Protein 1R5A (pdb70)

InterPro domains:
  IPR004045 Glutathione S-transferase, N-terminal [PF02798] (5-75)
  IPR004045 Glutathione S-transferase, N-terminal [PS50404] (1-82)
  IPR010987 Glutathione S-transferase, C-terminal-like [PS50405] (88-207)
  IPR036249 Thioredoxin-like superfamily [SSF52833] (2-87)
  IPR036282 Glutathione S-transferase, C-terminal domain superfamily [SSF47616] (87-190)
  IPR040079 Glutathione transferase family [SFLDS00019] (2-217)

Organism: NCBI:txid123217

CATH classification: 3.40.30.10 (+1 more: 1.20.1050.10)

Radius of gyration: 16.75 Å; Cα contacts (8 Å, |Δi|>4): 306; chains: 1; bounding box: 47×47×31 Å

Sequence (214 aa):
TTVLYYLPASPPCRSVLLLAKMIGVELDLKVLNIMEGEQLKPDFVELNPQHCIPTMDDHGLVLWESRVILSYLVSAYGKDENLYPKDFRSRAIVDQRLHFDLGTLYQRVVDYYFPTIHLGAHLDQTKKAKLAEALGWFEAMLKQYQWSAANHFTIADIALCVTVSQIEAFQFDLHPYPRVRAWLLKCKDELEGHGYKEINETGAETLAGLFRSK

B-factor: mean 45.1, std 10.32, range [18.15, 84.57]

Structure (mmCIF, N/CA/C/O backbone):
data_1R5A
#
_entry.id   1R5A
#
_cell.length_a   122.129
_cell.length_b   122.129
_cell.length_c   74.699
_cell.angle_alpha   90.00
_cell.angle_beta   90.00
_cell.angle_gamma   90.00
#
_symmetry.space_group_name_H-M   'I 41 2 2'
#
loop_
_entity.id
_entity.type
_entity.pdbx_description
1 polymer 'glutathione transferase'
2 non-polymer 'COPPER (II) ION'
3 non-polymer 'GLUTATHIONE SULFONIC ACID'
4 water water
#
loop_
_atom_site.group_PDB
_atom_site.id
_atom_site.type_symbol
_atom_site.label_atom_id
_atom_site.label_alt_id
_atom_site.label_comp_id
_atom_site.label_asym_id
_atom_site.label_entity_id
_atom_site.label_seq_id
_atom_site.pdbx_PDB_ins_code
_atom_site.Cartn_x
_atom_site.Cartn_y
_atom_site.Cartn_z
_atom_site.occupancy
_atom_site.B_iso_or_equiv
_atom_site.auth_seq_id
_atom_site.auth_comp_id
_atom_site.auth_asym_id
_atom_site.auth_atom_id
_atom_site.pdbx_PDB_model_num
ATOM 1 N N . THR A 1 2 ? 136.690 19.412 -10.681 1.00 48.76 2 THR A N 1
ATOM 2 C CA . THR A 1 2 ? 135.223 19.670 -10.781 1.00 49.20 2 THR A CA 1
ATOM 3 C C . THR A 1 2 ? 134.515 19.184 -9.529 1.00 48.66 2 THR A C 1
ATOM 4 O O . THR A 1 2 ? 134.806 18.108 -9.001 1.00 49.31 2 THR A O 1
ATOM 8 N N . THR A 1 3 ? 133.576 19.993 -9.066 1.00 47.68 3 THR A N 1
ATOM 9 C CA . THR A 1 3 ? 132.797 19.677 -7.887 1.00 45.25 3 THR A CA 1
ATOM 10 C C . THR A 1 3 ? 131.360 19.405 -8.348 1.00 44.23 3 THR A C 1
ATOM 11 O O . THR A 1 3 ? 130.839 20.102 -9.213 1.00 43.67 3 THR A O 1
ATOM 15 N N . VAL A 1 4 ? 130.727 18.378 -7.792 1.00 42.15 4 VAL A N 1
ATOM 16 C CA . VAL A 1 4 ? 129.361 18.058 -8.174 1.00 39.73 4 VAL A CA 1
ATOM 17 C C . VAL A 1 4 ? 128.387 18.900 -7.381 1.00 39.14 4 VAL A C 1
ATOM 18 O O . VAL A 1 4 ? 128.587 19.152 -6.197 1.00 37.82 4 VAL A O 1
ATOM 22 N N . LEU A 1 5 ? 127.324 19.326 -8.050 1.00 38.83 5 LEU A N 1
ATOM 23 C CA . LEU A 1 5 ? 126.295 20.130 -7.421 1.00 37.64 5 LEU A CA 1
ATOM 24 C C . LEU A 1 5 ? 124.945 19.715 -7.954 1.00 38.28 5 LEU A C 1
ATOM 25 O O . LEU A 1 5 ? 124.691 19.775 -9.157 1.00 37.63 5 LEU A O 1
ATOM 30 N N . TYR A 1 6 ? 124.090 19.264 -7.052 1.00 39.50 6 TYR A N 1
ATOM 31 C CA . TYR A 1 6 ? 122.743 18.885 -7.422 1.00 41.67 6 TYR A CA 1
ATOM 32 C C . TYR A 1 6 ? 122.016 20.206 -7.254 1.00 41.13 6 TYR A C 1
ATOM 33 O O . TYR A 1 6 ? 122.038 20.794 -6.183 1.00 41.74 6 TYR A O 1
ATOM 42 N N . TYR A 1 7 ? 121.392 20.686 -8.318 1.00 42.02 7 TYR A N 1
ATOM 43 C CA . TYR A 1 7 ? 120.725 21.979 -8.267 1.00 41.88 7 TYR A CA 1
ATOM 44 C C . TYR A 1 7 ? 119.513 22.084 -9.183 1.00 41.44 7 TYR A C 1
ATOM 45 O O . TYR A 1 7 ? 119.154 21.146 -9.895 1.00 41.62 7 TYR A O 1
ATOM 54 N N . LEU A 1 8 ? 118.926 23.275 -9.164 1.00 41.12 8 LEU A N 1
ATOM 55 C CA . LEU A 1 8 ? 117.786 23.635 -9.991 1.00 41.21 8 LEU A CA 1
ATOM 56 C C . LEU A 1 8 ? 118.048 25.085 -10.374 1.00 40.76 8 LEU A C 1
ATOM 57 O O . LEU A 1 8 ? 118.090 25.965 -9.513 1.00 41.29 8 LEU A O 1
ATOM 62 N N . PRO A 1 9 ? 118.225 25.355 -11.671 1.00 40.27 9 PRO A N 1
ATOM 63 C CA . PRO A 1 9 ? 118.495 26.714 -12.137 1.00 39.68 9 PRO A CA 1
ATOM 64 C C . PRO A 1 9 ? 117.720 27.836 -11.448 1.00 39.78 9 PRO A C 1
ATOM 65 O O . PRO A 1 9 ? 118.318 28.781 -10.940 1.00 40.94 9 PRO A O 1
ATOM 69 N N . ALA A 1 10 ? 116.399 27.732 -11.412 1.00 39.26 10 ALA A N 1
ATOM 70 C CA . ALA A 1 10 ? 115.572 28.770 -10.804 1.00 38.58 10 ALA A CA 1
ATOM 71 C C . ALA A 1 10 ? 115.799 29.002 -9.311 1.00 38.28 10 ALA A C 1
ATOM 72 O O . ALA A 1 10 ? 115.607 30.108 -8.814 1.00 37.68 10 ALA A O 1
ATOM 74 N N . SER A 1 11 ? 116.211 27.961 -8.602 1.00 38.79 11 SER A N 1
ATOM 75 C CA . SER A 1 11 ? 116.435 28.036 -7.158 1.00 40.19 11 SER A CA 1
ATOM 76 C C . SER A 1 11 ? 117.401 29.126 -6.680 1.00 39.75 11 SER A C 1
ATOM 77 O O . SER A 1 11 ? 118.567 29.147 -7.060 1.00 40.70 11 SER A O 1
ATOM 80 N N . PRO A 1 12 ? 116.923 30.041 -5.821 1.00 39.57 12 PRO A N 1
ATOM 81 C CA . PRO A 1 12 ? 117.758 31.129 -5.298 1.00 38.78 12 PRO A CA 1
ATOM 82 C C . PRO A 1 12 ? 119.033 30.644 -4.597 1.00 37.81 12 PRO A C 1
ATOM 83 O O . PRO A 1 12 ? 120.110 31.192 -4.819 1.00 37.76 12 PRO A O 1
ATOM 87 N N . PRO A 1 13 ? 118.924 29.623 -3.734 1.00 37.02 13 PRO A N 1
ATOM 88 C CA . PRO A 1 13 ? 120.089 29.084 -3.022 1.00 36.92 13 PRO A CA 1
ATOM 89 C C . PRO A 1 13 ? 121.112 28.496 -4.000 1.00 36.51 13 PRO A C 1
ATOM 90 O O . PRO A 1 13 ? 122.316 28.628 -3.800 1.00 36.33 13 PRO A O 1
ATOM 94 N N . CYS A 1 14 ? 120.628 27.847 -5.055 1.00 35.99 14 CYS A N 1
ATOM 95 C CA . CYS A 1 14 ? 121.520 27.253 -6.041 1.00 36.15 14 CYS A CA 1
ATOM 96 C C . CYS A 1 14 ? 122.268 28.323 -6.821 1.00 36.35 14 CYS A C 1
ATOM 97 O O . CYS A 1 14 ? 123.444 28.151 -7.153 1.00 35.78 14 CYS A O 1
ATOM 100 N N . ARG A 1 15 ? 121.595 29.437 -7.090 1.00 37.10 15 ARG A N 1
ATOM 101 C CA . ARG A 1 15 ? 122.208 30.535 -7.833 1.00 38.46 15 ARG A CA 1
ATOM 102 C C . ARG A 1 15 ? 123.315 31.226 -7.049 1.00 38.48 15 ARG A C 1
ATOM 103 O O . ARG A 1 15 ? 124.241 31.768 -7.645 1.00 39.98 15 ARG A O 1
ATOM 111 N N . SER A 1 16 ? 123.230 31.240 -5.723 1.00 38.30 16 SER A N 1
ATOM 112 C CA . SER A 1 16 ? 124.311 31.851 -4.961 1.00 37.86 16 SER A CA 1
ATOM 113 C C . SER A 1 16 ? 125.553 31.039 -5.313 1.00 37.52 16 SER A C 1
ATOM 114 O O . SER A 1 16 ? 126.548 31.584 -5.774 1.00 37.80 16 SER A O 1
ATOM 117 N N . VAL A 1 17 ? 125.469 29.727 -5.115 1.00 36.64 17 VAL A N 1
ATOM 118 C CA . VAL A 1 17 ? 126.583 28.828 -5.396 1.00 36.12 17 VAL A CA 1
ATOM 119 C C . VAL A 1 17 ? 127.148 28.952 -6.816 1.00 37.11 17 VAL A C 1
ATOM 120 O O . VAL A 1 17 ? 128.370 28.936 -7.013 1.00 36.99 17 VAL A O 1
ATOM 124 N N . LEU A 1 18 ? 126.266 29.072 -7.801 1.00 36.83 18 LEU A N 1
ATOM 125 C CA . LEU A 1 18 ? 126.701 29.168 -9.182 1.00 36.91 18 LEU A CA 1
ATOM 126 C C . LEU A 1 18 ? 127.479 30.445 -9.443 1.00 36.97 18 LEU A C 1
ATOM 127 O O . LEU A 1 18 ? 128.528 30.414 -10.095 1.00 37.16 18 LEU A O 1
ATOM 132 N N . LEU A 1 19 ? 126.971 31.564 -8.933 1.00 36.47 19 LEU A N 1
ATOM 133 C CA . LEU A 1 19 ? 127.640 32.839 -9.112 1.00 35.57 19 LEU A CA 1
ATOM 134 C C . LEU A 1 19 ? 129.046 32.761 -8.528 1.00 35.94 19 LEU A C 1
ATOM 135 O O . LEU A 1 19 ? 130.026 32.980 -9.237 1.00 37.20 19 LEU A O 1
ATOM 140 N N . LEU A 1 20 ? 129.146 32.457 -7.237 1.00 35.67 20 LEU A N 1
ATOM 141 C CA . LEU A 1 20 ? 130.443 32.355 -6.577 1.00 36.67 20 LEU A CA 1
ATOM 142 C C . LEU A 1 20 ? 131.369 31.448 -7.377 1.00 38.26 20 LEU A C 1
ATOM 143 O O . LEU A 1 20 ? 132.480 31.840 -7.741 1.00 39.19 20 LEU A O 1
ATOM 148 N N . ALA A 1 21 ? 130.909 30.231 -7.641 1.00 39.63 21 ALA A N 1
ATOM 149 C CA . ALA A 1 21 ? 131.694 29.272 -8.402 1.00 41.54 21 ALA A CA 1
ATOM 150 C C . ALA A 1 21 ? 132.193 29.890 -9.717 1.00 42.07 21 ALA A C 1
ATOM 151 O O . ALA A 1 21 ? 133.366 29.754 -10.063 1.00 42.00 21 ALA A O 1
ATOM 153 N N . LYS A 1 22 ? 131.315 30.570 -10.447 1.00 42.86 22 LYS A N 1
ATOM 154 C CA . LYS A 1 22 ? 131.732 31.187 -11.706 1.00 45.72 22 LYS A CA 1
ATOM 155 C C . LYS A 1 22 ? 132.736 32.317 -11.435 1.00 46.82 22 LYS A C 1
ATOM 156 O O . LYS A 1 22 ? 133.706 32.507 -12.179 1.00 47.32 22 LYS A O 1
ATOM 162 N N . MET A 1 23 ? 132.506 33.056 -10.355 1.00 47.10 23 MET A N 1
ATOM 163 C CA . MET A 1 23 ? 133.387 34.149 -10.006 1.00 46.53 23 MET A CA 1
ATOM 164 C C . MET A 1 23 ? 134.796 33.679 -9.642 1.00 46.39 23 MET A C 1
ATOM 165 O O . MET A 1 23 ? 135.775 34.274 -10.092 1.00 46.72 23 MET A O 1
ATOM 170 N N . ILE A 1 24 ? 134.921 32.617 -8.848 1.00 45.58 24 ILE A N 1
ATOM 171 C CA . ILE A 1 24 ? 136.253 32.141 -8.477 1.00 44.33 24 ILE A CA 1
ATOM 172 C C . ILE A 1 24 ? 136.781 30.970 -9.314 1.00 43.90 24 ILE A C 1
ATOM 173 O O . ILE A 1 24 ? 137.738 30.297 -8.934 1.00 43.26 24 ILE A O 1
ATOM 178 N N . GLY A 1 25 ? 136.145 30.724 -10.452 1.00 43.81 25 GLY A N 1
ATOM 179 C CA . GLY A 1 25 ? 136.599 29.667 -11.341 1.00 43.12 25 GL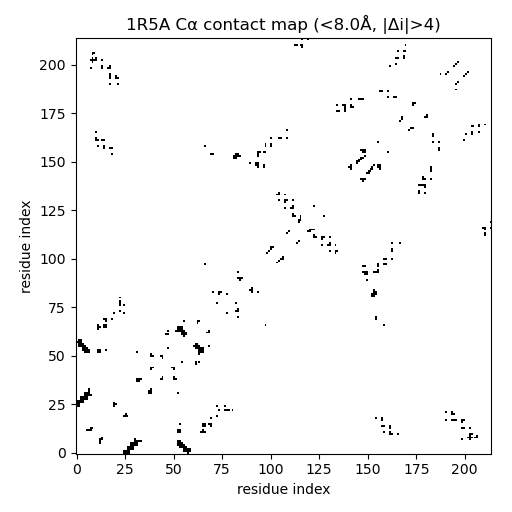Y A CA 1
ATOM 180 C C . GLY A 1 25 ? 136.509 28.220 -10.902 1.00 43.00 25 GLY A C 1
ATOM 181 O O . GLY A 1 25 ? 137.332 27.405 -11.302 1.00 41.80 25 GLY A O 1
ATOM 182 N N . VAL A 1 26 ? 135.518 27.890 -10.082 1.00 44.05 26 VAL A N 1
ATOM 183 C CA . VAL A 1 26 ? 135.342 26.516 -9.641 1.00 44.10 26 VAL A CA 1
ATOM 184 C C . VAL A 1 26 ? 134.432 25.848 -10.661 1.00 44.67 26 VAL A C 1
ATOM 185 O O . VAL A 1 26 ? 133.265 26.220 -10.795 1.00 43.73 26 VAL A O 1
ATOM 189 N N . GLU A 1 27 ? 134.990 24.885 -11.396 1.00 45.15 27 GLU A N 1
ATOM 190 C CA . GLU A 1 27 ? 134.252 24.159 -12.415 1.00 46.14 27 GLU A CA 1
ATOM 191 C C . GLU A 1 27 ? 133.225 23.259 -11.758 1.00 45.53 27 GLU A C 1
ATOM 192 O O . GLU A 1 27 ? 133.538 22.507 -10.837 1.00 45.99 27 GLU A O 1
ATOM 198 N N . LEU A 1 28 ? 131.988 23.339 -12.232 1.00 44.82 28 LEU A N 1
ATOM 199 C CA . LEU A 1 28 ? 130.928 22.531 -11.658 1.00 44.32 28 LEU A CA 1
ATOM 200 C C . LEU A 1 28 ? 130.368 21.466 -12.583 1.00 44.71 28 LEU A C 1
ATOM 201 O O . LEU A 1 28 ? 130.042 21.737 -13.742 1.00 45.36 28 LEU A O 1
ATOM 206 N N . ASP A 1 29 ? 130.278 20.248 -12.057 1.00 44.78 29 ASP A N 1
ATOM 207 C CA . ASP A 1 29 ? 129.681 19.124 -12.767 1.00 43.84 29 ASP A CA 1
ATOM 208 C C . ASP A 1 29 ? 128.222 19.163 -12.266 1.00 43.39 29 ASP A C 1
ATOM 209 O O . ASP A 1 29 ? 127.918 18.698 -11.159 1.00 41.65 29 ASP A O 1
ATOM 214 N N . LEU A 1 30 ? 127.338 19.741 -13.085 1.00 42.54 30 LEU A N 1
ATOM 215 C CA . LEU A 1 30 ? 125.927 19.923 -12.738 1.00 42.18 30 LEU A CA 1
ATOM 216 C C . LEU A 1 30 ? 124.981 18.740 -12.887 1.00 42.27 30 LEU A C 1
ATOM 217 O O . LEU A 1 30 ? 125.038 17.985 -13.850 1.00 42.63 30 LEU A O 1
ATOM 222 N N . LYS A 1 31 ? 124.093 18.608 -11.911 1.00 42.60 31 LYS A N 1
ATOM 223 C CA . LYS A 1 31 ? 123.105 17.542 -11.881 1.00 43.02 31 LYS A CA 1
ATOM 224 C C . LYS A 1 31 ? 121.788 18.180 -11.473 1.00 43.15 31 LYS A C 1
ATOM 225 O O . LYS A 1 31 ? 121.563 18.430 -10.291 1.00 43.77 31 LYS A O 1
ATOM 231 N N . VAL A 1 32 ? 120.920 18.441 -12.444 1.00 43.18 32 VAL A N 1
ATOM 232 C CA . VAL A 1 32 ? 119.642 19.057 -12.141 1.00 43.48 32 VAL A CA 1
ATOM 233 C C . VAL A 1 32 ? 118.765 18.116 -11.347 1.00 44.05 32 VAL A C 1
ATOM 234 O O . VAL A 1 32 ? 118.661 16.923 -11.653 1.00 45.01 32 VAL A O 1
ATOM 238 N N . LEU A 1 33 ? 118.134 18.655 -10.317 1.00 43.90 33 LEU A N 1
ATOM 239 C CA . LEU A 1 33 ? 117.263 17.859 -9.475 1.00 43.50 33 LEU A CA 1
ATOM 240 C C . LEU A 1 33 ? 115.886 18.491 -9.529 1.00 43.99 33 LEU A C 1
ATOM 241 O O . LEU A 1 33 ? 115.627 19.491 -8.860 1.00 44.67 33 LEU A O 1
ATOM 246 N N . ASN A 1 34 ? 115.007 17.919 -10.343 1.00 45.04 34 ASN A N 1
ATOM 247 C CA . ASN A 1 34 ? 113.664 18.464 -10.476 1.00 46.07 34 ASN A CA 1
ATOM 248 C C . ASN A 1 34 ? 112.858 18.185 -9.225 1.00 46.95 34 ASN A C 1
ATOM 249 O O . ASN A 1 34 ? 112.206 17.154 -9.095 1.00 46.86 34 ASN A O 1
ATOM 254 N N . ILE A 1 35 ? 112.916 19.128 -8.302 1.00 48.68 35 ILE A N 1
ATOM 255 C CA . ILE A 1 35 ? 112.215 19.026 -7.038 1.00 49.86 35 ILE A CA 1
ATOM 256 C C . ILE A 1 35 ? 110.713 19.013 -7.235 1.00 49.99 35 ILE A C 1
ATOM 257 O O . ILE A 1 35 ? 109.963 18.439 -6.436 1.00 50.43 35 ILE A O 1
ATOM 262 N N . MET A 1 36 ? 110.278 19.632 -8.322 1.00 49.88 36 MET A N 1
ATOM 263 C CA . MET A 1 36 ? 108.863 19.677 -8.646 1.00 49.55 36 MET A CA 1
ATOM 264 C C . MET A 1 36 ? 108.338 18.261 -8.925 1.00 48.09 36 MET A C 1
ATOM 265 O O . MET A 1 36 ? 107.253 17.910 -8.489 1.00 48.61 36 MET A O 1
ATOM 270 N N . GLU A 1 37 ? 109.114 17.451 -9.642 1.00 46.29 37 GLU A N 1
ATOM 271 C CA . GLU A 1 37 ? 108.727 16.072 -9.948 1.00 44.15 37 GLU A CA 1
ATOM 272 C C . GLU A 1 37 ? 109.141 15.151 -8.801 1.00 43.64 37 GLU A C 1
ATOM 273 O O . GLU A 1 37 ? 108.971 13.930 -8.874 1.00 41.57 37 GLU A O 1
ATOM 279 N N . GLY A 1 38 ? 109.711 15.755 -7.758 1.00 42.85 38 GLY A N 1
ATOM 280 C CA . GLY A 1 38 ? 110.137 15.016 -6.583 1.00 43.02 38 GLY A CA 1
ATOM 281 C C . GLY A 1 38 ? 111.381 14.150 -6.687 1.00 43.28 38 GLY A C 1
ATOM 282 O O . GLY A 1 38 ? 111.502 13.181 -5.937 1.00 43.66 38 GLY A O 1
ATOM 283 N N . GLU A 1 39 ? 112.312 14.486 -7.581 1.00 43.03 39 GLU A N 1
ATOM 284 C CA . GLU A 1 39 ? 113.528 13.684 -7.738 1.00 42.43 39 GLU A CA 1
ATOM 285 C C . GLU A 1 39 ? 114.417 13.659 -6.503 1.00 41.54 39 GLU A C 1
ATOM 286 O O . GLU A 1 39 ? 115.167 12.710 -6.296 1.00 40.90 39 GLU A O 1
ATOM 292 N N . GLN A 1 40 ? 114.356 14.705 -5.692 1.00 40.38 40 GLN A N 1
ATOM 293 C CA . GLN A 1 40 ? 115.182 14.746 -4.496 1.00 40.22 40 GLN A CA 1
ATOM 294 C C . GLN A 1 40 ? 114.747 13.723 -3.449 1.00 40.74 40 GLN A C 1
ATOM 295 O O . GLN A 1 40 ? 115.502 13.423 -2.520 1.00 40.67 40 GLN A O 1
ATOM 301 N N . LEU A 1 41 ? 113.538 13.183 -3.602 1.00 41.39 41 LEU A N 1
ATOM 302 C CA . LEU A 1 41 ? 113.021 12.208 -2.651 1.00 41.26 41 LEU A CA 1
ATOM 303 C C . LEU A 1 41 ? 113.492 10.783 -2.901 1.00 42.37 41 LEU A C 1
ATOM 304 O O . LEU A 1 41 ? 113.267 9.896 -2.073 1.00 42.10 41 LEU A O 1
ATOM 309 N N . LYS A 1 42 ? 114.161 10.552 -4.026 1.00 43.67 42 LYS A N 1
ATOM 310 C CA . LYS A 1 42 ? 114.659 9.207 -4.306 1.00 44.73 42 LYS A CA 1
ATOM 311 C C . LYS A 1 42 ? 115.711 8.754 -3.284 1.00 45.54 42 LYS A C 1
ATOM 312 O O . LYS A 1 42 ? 116.548 9.541 -2.827 1.00 44.80 42 LYS A O 1
ATOM 318 N N . PRO A 1 43 ? 115.668 7.461 -2.918 1.00 46.09 43 PRO A N 1
ATOM 319 C CA . PRO A 1 43 ? 116.544 6.784 -1.958 1.00 45.63 43 PRO A CA 1
ATOM 320 C C . PRO A 1 43 ? 118.013 7.164 -1.987 1.00 45.72 43 PRO A C 1
ATOM 321 O O . PRO A 1 43 ? 118.605 7.457 -0.946 1.00 44.71 43 PRO A O 1
ATOM 325 N N . ASP A 1 44 ? 118.605 7.158 -3.173 1.00 45.65 44 ASP A N 1
ATOM 326 C CA . ASP A 1 44 ? 120.013 7.471 -3.269 1.00 46.45 44 ASP A CA 1
ATOM 327 C C . ASP A 1 44 ? 120.398 8.915 -3.012 1.00 46.09 44 ASP A C 1
ATOM 328 O O . ASP A 1 44 ? 121.547 9.171 -2.683 1.00 46.95 44 ASP A O 1
ATOM 333 N N . PHE A 1 45 ? 119.468 9.858 -3.144 1.00 45.06 45 PHE A N 1
ATOM 334 C CA . PHE A 1 45 ? 119.815 11.245 -2.847 1.00 44.13 45 PHE A CA 1
ATOM 335 C C . PHE A 1 45 ? 119.569 11.436 -1.363 1.00 44.36 45 PHE A C 1
ATOM 336 O O . PHE A 1 45 ? 120.372 12.067 -0.667 1.00 44.19 45 PHE A O 1
ATOM 344 N N . VAL A 1 46 ? 118.457 10.877 -0.884 1.00 43.94 46 VAL A N 1
ATOM 345 C CA . VAL A 1 46 ? 118.093 10.966 0.523 1.00 43.69 46 VAL A CA 1
ATOM 346 C C . VAL A 1 46 ? 119.153 10.258 1.358 1.00 43.76 46 VAL A C 1
ATOM 347 O O . VAL A 1 46 ? 119.313 10.532 2.550 1.00 43.87 46 VAL A O 1
ATOM 351 N N . GLU A 1 47 ? 119.874 9.338 0.730 1.00 43.46 47 GLU A N 1
ATOM 352 C CA . GLU A 1 47 ? 120.926 8.618 1.426 1.00 44.25 47 GLU A CA 1
ATOM 353 C C . GLU A 1 47 ? 122.125 9.537 1.438 1.00 43.86 47 GLU A C 1
ATOM 354 O O . GLU A 1 47 ? 122.963 9.486 2.343 1.00 43.20 47 GLU A O 1
ATOM 360 N N . LEU A 1 48 ? 122.188 10.391 0.422 1.00 43.10 48 LEU A N 1
ATOM 361 C CA . LEU A 1 48 ? 123.287 11.341 0.290 1.00 43.05 48 LEU A CA 1
ATOM 362 C C . LEU A 1 48 ? 123.088 12.500 1.264 1.00 42.38 48 LEU A C 1
ATOM 363 O O . LEU A 1 48 ? 123.994 12.857 2.021 1.00 41.96 48 LEU A O 1
ATOM 368 N N . ASN A 1 49 ? 121.880 13.055 1.250 1.00 41.09 49 ASN A N 1
ATOM 369 C CA . ASN A 1 49 ? 121.514 14.187 2.088 1.00 39.27 49 ASN A CA 1
ATOM 370 C C . ASN A 1 49 ? 120.178 13.902 2.787 1.00 38.90 49 ASN A C 1
ATOM 371 O O . ASN A 1 49 ? 119.114 13.943 2.162 1.00 37.42 49 ASN A O 1
ATOM 376 N N . PRO A 1 50 ? 120.218 13.620 4.103 1.00 38.26 50 PRO A N 1
ATOM 377 C CA . PRO A 1 50 ? 119.012 13.325 4.881 1.00 37.74 50 PRO A CA 1
ATOM 378 C C . PRO A 1 50 ? 117.877 14.315 4.615 1.00 37.79 50 PRO A C 1
ATOM 379 O O . PRO A 1 50 ? 116.741 13.919 4.338 1.00 38.58 50 PRO A O 1
ATOM 383 N N . GLN A 1 51 ? 118.193 15.601 4.709 1.00 36.43 51 GLN A N 1
ATOM 384 C CA . GLN A 1 51 ? 117.222 16.659 4.488 1.00 35.53 51 GLN A CA 1
ATOM 385 C C . GLN A 1 51 ? 116.829 16.780 2.997 1.00 35.14 51 GLN A C 1
ATOM 386 O O . GLN A 1 51 ? 116.022 17.624 2.627 1.00 34.96 51 GLN A O 1
ATOM 392 N N . HIS A 1 52 ? 117.395 15.924 2.151 1.00 34.84 52 HIS A N 1
ATOM 393 C CA . HIS A 1 52 ? 117.113 15.915 0.711 1.00 34.59 52 HIS A CA 1
ATOM 394 C C . HIS A 1 52 ? 116.775 17.273 0.066 1.00 34.34 52 HIS A C 1
ATOM 395 O O . HIS A 1 52 ? 115.693 17.460 -0.499 1.00 33.25 52 HIS A O 1
ATOM 402 N N . CYS A 1 53 ? 117.716 18.212 0.129 1.00 33.56 53 CYS A N 1
ATOM 403 C CA . CYS A 1 53 ? 117.505 19.533 -0.451 1.00 32.97 53 CYS A CA 1
ATOM 404 C C . CYS A 1 53 ? 118.657 19.967 -1.344 1.00 32.91 53 CYS A C 1
ATOM 405 O O . CYS A 1 53 ? 119.733 19.364 -1.346 1.00 31.53 53 CYS A O 1
ATOM 408 N N . ILE A 1 54 ? 118.424 21.031 -2.099 1.00 32.24 54 ILE A N 1
ATOM 409 C CA . ILE A 1 54 ? 119.448 21.573 -2.970 1.00 32.21 54 ILE A CA 1
ATOM 410 C C . ILE A 1 54 ? 119.592 23.065 -2.679 1.00 33.64 54 ILE A C 1
ATOM 411 O O . ILE A 1 54 ? 118.624 23.733 -2.307 1.00 34.28 54 ILE A O 1
ATOM 416 N N . PRO A 1 55 ? 120.794 23.619 -2.907 1.00 34.36 55 PRO A N 1
ATOM 417 C CA . PRO A 1 55 ? 121.953 22.890 -3.421 1.00 32.35 55 PRO A CA 1
ATOM 418 C C . PRO A 1 55 ? 122.621 21.896 -2.483 1.00 32.79 55 PRO A C 1
ATOM 419 O O . PRO A 1 55 ? 122.632 22.074 -1.260 1.00 31.42 55 PRO A O 1
ATOM 423 N N . THR A 1 56 ? 123.164 20.835 -3.085 1.00 32.82 56 THR A N 1
ATOM 424 C CA . THR A 1 56 ? 123.920 19.819 -2.369 1.00 33.28 56 THR A CA 1
ATOM 425 C C . THR A 1 56 ? 125.230 19.610 -3.141 1.00 34.57 56 THR A C 1
ATOM 426 O O . THR A 1 56 ? 125.236 19.339 -4.343 1.00 35.66 56 THR A O 1
ATOM 430 N N . MET A 1 57 ? 126.345 19.767 -2.446 1.00 35.93 57 MET A N 1
ATOM 431 C CA . MET A 1 57 ? 127.646 19.608 -3.066 1.00 36.68 57 MET A CA 1
ATOM 432 C C . MET A 1 57 ? 128.329 18.322 -2.658 1.00 37.80 57 MET A C 1
ATOM 433 O O . MET A 1 57 ? 128.214 17.866 -1.520 1.00 38.02 57 MET A O 1
ATOM 438 N N . ASP A 1 58 ? 129.046 17.747 -3.611 1.00 39.06 58 ASP A N 1
ATOM 439 C CA . ASP A 1 58 ? 129.814 16.543 -3.385 1.00 40.16 58 ASP A CA 1
ATOM 440 C C . ASP A 1 58 ? 131.178 16.895 -3.968 1.00 41.15 58 ASP A C 1
ATOM 441 O O . ASP A 1 58 ? 131.435 16.691 -5.158 1.00 41.14 58 ASP A O 1
ATOM 446 N N . ASP A 1 59 ? 132.043 17.461 -3.138 1.00 41.11 59 ASP A N 1
ATOM 447 C CA . ASP A 1 59 ? 133.360 17.848 -3.610 1.00 42.28 59 ASP A CA 1
ATOM 448 C C . ASP A 1 59 ? 134.338 16.704 -3.353 1.00 42.75 59 ASP A C 1
ATOM 449 O O . ASP A 1 59 ? 134.975 16.630 -2.296 1.00 43.74 59 ASP A O 1
ATOM 454 N N . HIS A 1 60 ? 134.438 15.800 -4.325 1.00 42.24 60 HIS A N 1
ATOM 455 C CA . HIS A 1 60 ? 135.324 14.654 -4.204 1.00 41.39 60 HIS A CA 1
ATOM 456 C C . HIS A 1 60 ? 135.027 13.901 -2.926 1.00 40.74 60 HIS A C 1
ATOM 457 O O . HIS A 1 60 ? 135.907 13.714 -2.090 1.00 40.60 60 HIS A O 1
ATOM 464 N N . GLY A 1 61 ? 133.782 13.472 -2.774 1.00 40.36 61 GLY A N 1
ATOM 465 C CA . GLY A 1 61 ? 133.399 12.743 -1.579 1.00 40.51 61 GLY A CA 1
ATOM 466 C C . GLY A 1 61 ? 132.899 13.626 -0.446 1.00 40.30 61 GLY A C 1
ATOM 467 O O . GLY A 1 61 ? 132.066 13.200 0.354 1.00 40.64 61 GLY A O 1
ATOM 468 N N . LEU A 1 62 ? 133.409 14.849 -0.351 1.00 39.80 62 LEU A N 1
ATOM 469 C CA . LEU A 1 62 ? 132.952 15.734 0.703 1.00 39.22 62 LEU A CA 1
ATOM 470 C C . LEU A 1 62 ? 131.550 16.227 0.360 1.00 38.82 62 LEU A C 1
ATOM 471 O O . LEU A 1 62 ? 131.363 17.073 -0.517 1.00 38.67 62 LEU A O 1
ATOM 476 N N . VAL A 1 63 ? 130.562 15.651 1.033 1.00 38.13 63 VAL A N 1
ATOM 477 C CA . VAL A 1 63 ? 129.175 16.030 0.832 1.00 37.63 63 VAL A CA 1
ATOM 478 C C . VAL A 1 63 ? 128.885 17.192 1.771 1.00 37.44 63 VAL A C 1
ATOM 479 O O . VAL A 1 63 ? 129.406 17.242 2.884 1.00 37.44 63 VAL A O 1
ATOM 483 N N . LEU A 1 64 ? 128.058 18.125 1.318 1.00 36.94 64 LEU A N 1
ATOM 484 C CA . LEU A 1 64 ? 127.725 19.293 2.115 1.00 36.33 64 LEU A CA 1
ATOM 485 C C . LEU A 1 64 ? 126.519 20.005 1.484 1.00 36.26 64 LEU A C 1
ATOM 486 O O . LEU A 1 64 ? 126.366 20.001 0.265 1.00 35.81 64 LEU A O 1
ATOM 491 N N . TRP A 1 65 ? 125.648 20.581 2.312 1.00 35.39 65 TRP A N 1
ATOM 492 C CA . TRP A 1 65 ? 124.494 21.323 1.803 1.00 34.36 65 TRP A CA 1
ATOM 493 C C . TRP A 1 65 ? 124.283 22.597 2.634 1.00 33.84 65 TRP A C 1
ATOM 494 O O . TRP A 1 65 ? 124.867 22.748 3.706 1.00 33.31 65 TRP A O 1
ATOM 505 N N . GLU A 1 66 ? 123.461 23.503 2.107 1.00 33.88 66 GLU A N 1
ATOM 506 C CA . GLU A 1 66 ? 123.147 24.814 2.696 1.00 32.57 66 GLU A CA 1
ATOM 507 C C . GLU A 1 66 ? 123.957 25.811 1.896 1.00 31.95 66 GLU A C 1
ATOM 508 O O . GLU A 1 66 ? 125.135 26.018 2.155 1.00 31.63 66 GLU A O 1
ATOM 514 N N . SER A 1 67 ? 123.312 26.405 0.904 1.00 31.58 67 SER A N 1
ATOM 515 C CA . SER A 1 67 ? 123.962 27.353 0.019 1.00 32.76 67 SER A CA 1
ATOM 516 C C . SER A 1 67 ? 125.036 28.230 0.669 1.00 32.42 67 SER A C 1
ATOM 517 O O . SER A 1 67 ? 126.160 28.304 0.170 1.00 31.71 67 SER A O 1
ATOM 520 N N . ARG A 1 68 ? 124.713 28.869 1.787 1.00 32.25 68 ARG A N 1
ATOM 521 C CA . ARG A 1 68 ? 125.679 29.754 2.428 1.00 33.19 68 ARG A CA 1
ATOM 522 C C . ARG A 1 68 ? 126.882 29.039 3.038 1.00 33.32 68 ARG A C 1
ATOM 523 O O . ARG A 1 68 ? 127.957 29.626 3.168 1.00 33.15 68 ARG A O 1
ATOM 531 N N . VAL A 1 69 ? 126.723 27.776 3.405 1.00 32.85 69 VAL A N 1
ATOM 532 C CA . VAL A 1 69 ? 127.863 27.048 3.938 1.00 33.67 69 VAL A CA 1
ATOM 533 C C . VAL A 1 69 ? 128.759 26.653 2.757 1.00 33.54 69 VAL A C 1
ATOM 534 O O . VAL A 1 69 ? 129.984 26.582 2.874 1.00 33.56 69 VAL A O 1
ATOM 538 N N . ILE A 1 70 ? 128.140 26.418 1.608 1.00 33.90 70 ILE A N 1
ATOM 539 C CA . ILE A 1 70 ? 128.888 26.054 0.419 1.00 34.24 70 ILE A CA 1
ATOM 540 C C . ILE A 1 70 ? 129.680 27.275 -0.066 1.00 34.48 70 ILE A C 1
ATOM 541 O O . ILE A 1 70 ? 130.777 27.144 -0.613 1.00 35.53 70 ILE A O 1
ATOM 546 N N . LEU A 1 71 ? 129.139 28.471 0.147 1.00 33.71 71 LEU A N 1
ATOM 547 C CA . LEU A 1 71 ? 129.853 29.671 -0.269 1.00 32.87 71 LEU A CA 1
ATOM 548 C C . LEU A 1 71 ? 131.175 29.767 0.496 1.00 33.40 71 LEU A C 1
ATOM 549 O O . LEU A 1 71 ? 132.248 29.794 -0.109 1.00 34.55 71 LEU A O 1
ATOM 554 N N . SER A 1 72 ? 131.094 29.807 1.826 1.00 33.51 72 SER A N 1
ATOM 555 C CA . SER A 1 72 ? 132.289 29.917 2.651 1.00 33.85 72 SER A CA 1
ATOM 556 C C . SER A 1 72 ? 133.256 28.798 2.308 1.00 34.62 72 SER A C 1
ATOM 557 O O . SER A 1 72 ? 134.448 29.038 2.124 1.00 34.44 72 SER A O 1
ATOM 560 N N . TYR A 1 73 ? 132.736 27.578 2.212 1.00 35.32 73 TYR A N 1
ATOM 561 C CA . TYR A 1 73 ? 133.562 26.417 1.877 1.00 35.79 73 TYR A CA 1
ATOM 562 C C . TYR A 1 73 ? 134.316 26.608 0.544 1.00 35.35 73 TYR A C 1
ATOM 563 O O . TYR A 1 73 ? 135.535 26.697 0.519 1.00 33.74 73 TYR A O 1
ATOM 572 N N . LEU A 1 74 ? 133.582 26.675 -0.560 1.00 35.37 74 LEU A N 1
ATOM 573 C CA . LEU A 1 74 ? 134.211 26.832 -1.861 1.00 36.94 74 LEU A CA 1
ATOM 574 C C . LEU A 1 74 ? 135.274 27.918 -1.852 1.00 38.22 74 LEU A C 1
ATOM 575 O O . LEU A 1 74 ? 136.346 27.762 -2.455 1.00 38.33 74 LEU A O 1
ATOM 580 N N . VAL A 1 75 ? 134.971 29.018 -1.167 1.00 38.82 75 VAL A N 1
ATOM 581 C CA . VAL A 1 75 ? 135.890 30.140 -1.082 1.00 37.99 75 VAL A CA 1
ATOM 582 C C . VAL A 1 75 ? 137.141 29.780 -0.284 1.00 37.88 75 VAL A C 1
ATOM 583 O O . VAL A 1 75 ? 138.237 30.245 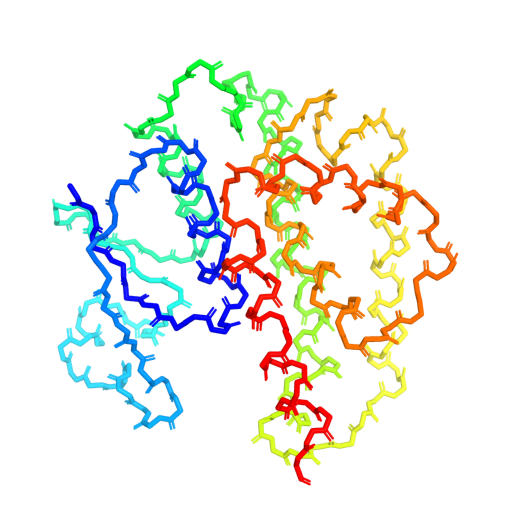-0.602 1.00 38.18 75 VAL A O 1
ATOM 587 N N . SER A 1 76 ? 136.990 28.946 0.738 1.00 37.06 76 SER A N 1
ATOM 588 C CA . SER A 1 76 ? 138.142 28.538 1.541 1.00 37.07 76 SER A CA 1
ATOM 589 C C . SER A 1 76 ? 138.934 27.464 0.820 1.00 37.36 76 SER A C 1
ATOM 590 O O . SER A 1 76 ? 140.134 27.329 1.024 1.00 38.18 76 SER A O 1
ATOM 593 N N . ALA A 1 77 ? 138.254 26.697 -0.019 1.00 38.75 77 ALA A N 1
ATOM 594 C CA . ALA A 1 77 ? 138.893 25.620 -0.758 1.00 40.15 77 ALA A CA 1
ATOM 595 C C . ALA A 1 77 ? 139.527 26.039 -2.078 1.00 40.92 77 ALA A C 1
ATOM 596 O O . ALA A 1 77 ? 140.542 25.480 -2.467 1.00 40.73 77 ALA A O 1
ATOM 598 N N . TYR A 1 78 ? 138.948 27.024 -2.759 1.00 43.26 78 TYR A N 1
ATOM 599 C CA . TYR A 1 78 ? 139.465 27.428 -4.065 1.00 45.99 78 TYR A CA 1
ATOM 600 C C . TYR A 1 78 ? 139.609 28.925 -4.327 1.00 48.25 78 TYR A C 1
ATOM 601 O O . TYR A 1 78 ? 139.915 29.336 -5.457 1.00 49.19 78 TYR A O 1
ATOM 610 N N . GLY A 1 79 ? 139.382 29.742 -3.303 1.00 50.06 79 GLY A N 1
ATOM 611 C CA . GLY A 1 79 ? 139.505 31.174 -3.487 1.00 52.80 79 GLY A CA 1
ATOM 612 C C . GLY A 1 79 ? 140.937 31.572 -3.799 1.00 55.67 79 GLY A C 1
ATOM 613 O O . GLY A 1 79 ? 141.867 30.768 -3.670 1.00 54.94 79 GLY A O 1
ATOM 614 N N . LYS A 1 80 ? 141.118 32.821 -4.210 1.00 57.99 80 LYS A N 1
ATOM 615 C CA . LYS A 1 80 ? 142.438 33.320 -4.535 1.00 60.63 80 LYS A CA 1
ATOM 616 C C . LYS A 1 80 ? 142.606 34.785 -4.181 1.00 62.19 80 LYS A C 1
ATOM 617 O O . LYS A 1 80 ? 142.305 35.208 -3.063 1.00 62.18 80 LYS A O 1
ATOM 623 N N . ASP A 1 81 ? 143.097 35.538 -5.162 1.00 64.34 81 ASP A N 1
ATOM 624 C CA . ASP A 1 81 ? 143.360 36.973 -5.066 1.00 65.34 81 ASP A CA 1
ATOM 625 C C . ASP A 1 81 ? 142.170 37.758 -4.522 1.00 65.66 81 ASP A C 1
ATOM 626 O O . ASP A 1 81 ? 142.335 38.823 -3.914 1.00 65.67 81 ASP A O 1
ATOM 631 N N . GLU A 1 82 ? 140.970 37.246 -4.770 1.00 65.09 82 GLU A N 1
ATOM 632 C CA . GLU A 1 82 ? 139.777 37.910 -4.284 1.00 64.77 82 GLU A CA 1
ATOM 633 C C . GLU A 1 82 ? 139.766 37.685 -2.781 1.00 64.37 82 GLU A C 1
ATOM 634 O O . GLU A 1 82 ? 140.560 36.892 -2.256 1.00 64.50 82 GLU A O 1
ATOM 640 N N . ASN A 1 83 ? 138.900 38.404 -2.077 1.00 62.62 83 ASN A N 1
ATOM 641 C CA . ASN A 1 83 ? 138.772 38.189 -0.646 1.00 61.03 83 ASN A CA 1
ATOM 642 C C . ASN A 1 83 ? 137.298 38.259 -0.318 1.00 58.41 83 ASN A C 1
ATOM 643 O O . ASN A 1 83 ? 136.833 39.182 0.365 1.00 57.98 83 ASN A O 1
ATOM 648 N N . LEU A 1 84 ? 136.580 37.266 -0.837 1.00 53.42 84 LEU A N 1
ATOM 649 C CA . LEU A 1 84 ? 135.142 37.137 -0.678 1.00 49.63 84 LEU A CA 1
ATOM 650 C C . LEU A 1 84 ? 134.793 36.565 0.680 1.00 47.53 84 LEU A C 1
ATOM 651 O O . LEU A 1 84 ? 133.619 36.420 1.023 1.00 47.45 84 LEU A O 1
ATOM 656 N N . TYR A 1 85 ? 135.823 36.237 1.448 1.00 44.70 85 TYR A N 1
ATOM 657 C CA . TYR A 1 85 ? 135.628 35.683 2.778 1.00 43.26 85 TYR A CA 1
ATOM 658 C C . TYR A 1 85 ? 136.865 35.982 3.607 1.00 42.53 85 TYR A C 1
ATOM 659 O O . TYR A 1 85 ? 137.759 35.157 3.722 1.00 43.45 85 TYR A O 1
ATOM 668 N N . PRO A 1 86 ? 136.919 37.186 4.198 1.00 42.98 86 PRO A N 1
ATOM 669 C CA . PRO A 1 86 ? 138.007 37.703 5.035 1.00 42.41 86 PRO A CA 1
ATOM 670 C C . PRO A 1 86 ? 138.546 36.754 6.097 1.00 42.33 86 PRO A C 1
ATOM 671 O O . PRO A 1 86 ? 137.787 36.146 6.843 1.00 41.50 86 PRO A O 1
ATOM 675 N N . LYS A 1 87 ? 139.868 36.639 6.158 1.00 43.38 87 LYS A N 1
ATOM 676 C CA . LYS A 1 87 ? 140.509 35.764 7.127 1.00 44.58 87 LYS A CA 1
ATOM 677 C C . LYS A 1 87 ? 140.398 36.355 8.523 1.00 44.37 87 LYS A C 1
ATOM 678 O O . LYS A 1 87 ? 140.180 35.634 9.494 1.00 44.56 87 LYS A O 1
ATOM 684 N N . ASP A 1 88 ? 140.555 37.666 8.640 1.00 44.59 88 ASP A N 1
ATOM 685 C CA . ASP A 1 88 ? 140.449 38.281 9.953 1.00 45.37 88 ASP A CA 1
ATOM 686 C C . ASP A 1 88 ? 139.077 37.939 10.543 1.00 45.95 88 ASP A C 1
ATOM 687 O O . ASP A 1 88 ? 138.030 38.263 9.965 1.00 46.05 88 ASP A O 1
ATOM 692 N N . PHE A 1 89 ? 139.079 37.273 11.694 1.00 45.74 89 PHE A N 1
ATOM 693 C CA . PHE A 1 89 ? 137.820 36.870 12.306 1.00 45.67 89 PHE A CA 1
ATOM 694 C C . PHE A 1 89 ? 136.931 38.037 12.662 1.00 45.08 89 PHE A C 1
ATOM 695 O O . PHE A 1 89 ? 135.716 37.936 12.586 1.00 45.46 89 PHE A O 1
ATOM 703 N N . ARG A 1 90 ? 137.532 39.149 13.047 1.00 45.09 90 ARG A N 1
ATOM 704 C CA . ARG A 1 90 ? 136.750 40.316 13.403 1.00 44.73 90 ARG A CA 1
ATOM 705 C C . ARG A 1 90 ? 135.920 40.686 12.187 1.00 43.86 90 ARG A C 1
ATOM 706 O O . ARG A 1 90 ? 134.770 41.077 12.311 1.00 44.81 90 ARG A O 1
ATOM 714 N N . SER A 1 91 ? 136.505 40.551 11.003 1.00 42.38 91 SER A N 1
ATOM 715 C CA . SER A 1 91 ? 135.802 40.887 9.767 1.00 41.32 91 SER A CA 1
ATOM 716 C C . SER A 1 91 ? 134.886 39.762 9.302 1.00 40.02 91 SER A C 1
ATOM 717 O O . SER A 1 91 ? 133.771 40.002 8.854 1.00 39.17 91 SER A O 1
ATOM 720 N N . AR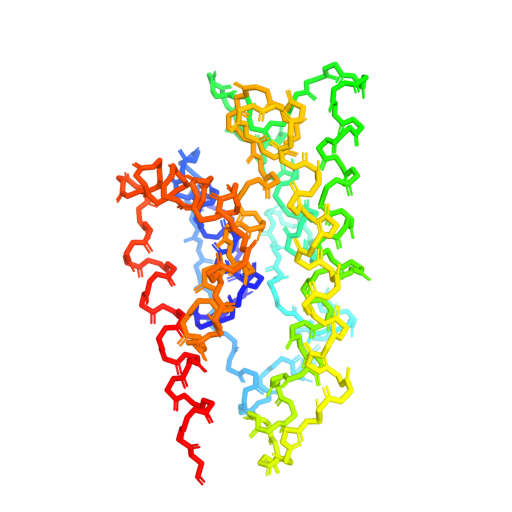G A 1 92 ? 135.372 38.531 9.389 1.00 38.17 92 ARG A N 1
ATOM 721 C CA . ARG A 1 92 ? 134.581 37.386 8.982 1.00 36.41 92 ARG A CA 1
ATOM 722 C C . ARG A 1 92 ? 133.266 37.360 9.776 1.00 36.34 92 ARG A C 1
ATOM 723 O O . ARG A 1 92 ? 132.216 36.990 9.243 1.00 36.14 92 ARG A O 1
ATOM 731 N N . ALA A 1 93 ? 133.313 37.777 11.041 1.00 34.94 93 ALA A N 1
ATOM 732 C CA . ALA A 1 93 ? 132.110 37.779 11.876 1.00 34.29 93 ALA A CA 1
ATOM 733 C C . ALA A 1 93 ? 130.990 38.562 11.214 1.00 33.48 93 ALA A C 1
ATOM 734 O O . ALA A 1 93 ? 129.869 38.071 11.080 1.00 33.90 93 ALA A O 1
ATOM 736 N N . ILE A 1 94 ? 131.300 39.783 10.798 1.00 33.37 94 ILE A N 1
ATOM 737 C CA . ILE A 1 94 ? 130.317 40.639 10.154 1.00 32.90 94 ILE A CA 1
ATOM 738 C C . ILE A 1 94 ? 129.735 39.957 8.922 1.00 33.37 94 ILE A C 1
ATOM 739 O O . ILE A 1 94 ? 128.517 39.983 8.716 1.00 34.23 94 ILE A O 1
ATOM 744 N N . VAL A 1 95 ? 130.596 39.338 8.116 1.00 32.29 95 VAL A N 1
ATOM 745 C CA . VAL A 1 95 ? 130.146 38.645 6.918 1.00 31.38 95 VAL A CA 1
ATOM 746 C C . VAL A 1 95 ? 129.279 37.462 7.321 1.00 31.37 95 VAL A C 1
ATOM 747 O O . VAL A 1 95 ? 128.291 37.158 6.666 1.00 31.29 95 VAL A O 1
ATOM 751 N N . ASP A 1 96 ? 129.646 36.787 8.400 1.00 31.90 96 ASP A N 1
ATOM 752 C CA . ASP A 1 96 ? 128.846 35.648 8.850 1.00 32.62 96 ASP A CA 1
ATOM 753 C C . ASP A 1 96 ? 127.490 36.198 9.268 1.00 32.16 96 ASP A C 1
ATOM 754 O O . ASP A 1 96 ? 126.464 35.768 8.766 1.00 32.90 96 ASP A O 1
ATOM 759 N N . GLN A 1 97 ? 127.504 37.180 10.164 1.00 33.40 97 GLN A N 1
ATOM 760 C CA . GLN A 1 97 ? 126.288 37.822 10.648 1.00 33.74 97 GLN A CA 1
ATOM 761 C C . GLN A 1 97 ? 125.328 38.148 9.514 1.00 32.92 97 GLN A C 1
ATOM 762 O O . GLN A 1 97 ? 124.133 37.916 9.614 1.00 32.76 97 GLN A O 1
ATOM 768 N N . ARG A 1 98 ? 125.852 38.707 8.438 1.00 33.07 98 ARG A N 1
ATOM 769 C CA . ARG A 1 98 ? 125.010 39.070 7.317 1.00 34.32 98 ARG A CA 1
ATOM 770 C C . ARG A 1 98 ? 124.461 37.855 6.576 1.00 34.69 98 ARG A C 1
ATOM 771 O O . ARG A 1 98 ? 123.352 37.912 6.046 1.00 35.43 98 ARG A O 1
ATOM 779 N N . LEU A 1 99 ? 125.230 36.763 6.535 1.00 33.28 99 LEU A N 1
ATOM 780 C CA . LEU A 1 99 ? 124.781 35.546 5.876 1.00 31.33 99 LEU A CA 1
ATOM 781 C C . LEU A 1 99 ? 123.713 34.875 6.723 1.00 30.85 99 LEU A C 1
ATOM 782 O O . LEU A 1 99 ? 122.820 34.227 6.187 1.00 30.13 99 LEU A O 1
ATOM 787 N N . HIS A 1 100 ? 123.802 35.017 8.043 1.00 30.33 100 HIS A N 1
ATOM 788 C CA . HIS A 1 100 ? 122.789 34.430 8.928 1.00 31.06 100 HIS A CA 1
ATOM 789 C C . HIS A 1 100 ? 121.536 35.298 8.845 1.00 31.61 100 HIS A C 1
ATOM 790 O O . HIS A 1 100 ? 120.403 34.803 8.870 1.00 32.08 100 HIS A O 1
ATOM 797 N N . PHE A 1 101 ? 121.748 36.602 8.753 1.00 31.84 101 PHE A N 1
ATOM 798 C CA . PHE A 1 101 ? 120.641 37.547 8.627 1.00 32.61 101 PHE A CA 1
ATOM 799 C C . PHE A 1 101 ? 119.770 37.101 7.453 1.00 31.11 101 PHE A C 1
ATOM 800 O O . PHE A 1 101 ? 118.549 36.995 7.556 1.00 30.51 101 PHE A O 1
ATOM 808 N N . ASP A 1 102 ? 120.441 36.844 6.342 1.00 30.99 102 ASP A N 1
ATOM 809 C CA . ASP A 1 102 ? 119.815 36.425 5.099 1.00 30.99 102 ASP A CA 1
ATOM 810 C C . ASP A 1 102 ? 119.092 35.101 5.245 1.00 31.31 102 ASP A C 1
ATOM 811 O O . ASP A 1 102 ? 117.932 34.983 4.877 1.00 32.71 102 ASP A O 1
ATOM 816 N N . LEU A 1 103 ? 119.769 34.102 5.793 1.00 31.83 103 LEU A N 1
ATOM 817 C CA . LEU A 1 103 ? 119.142 32.809 5.958 1.00 32.23 103 LEU A CA 1
ATOM 818 C C . LEU A 1 103 ? 117.980 32.831 6.946 1.00 33.78 103 LEU A C 1
ATOM 819 O O . LEU A 1 103 ? 116.862 32.404 6.615 1.00 34.95 103 LEU A O 1
ATOM 824 N N . GLY A 1 104 ? 118.234 33.337 8.148 1.00 33.41 104 GLY A N 1
ATOM 825 C CA . GLY A 1 104 ? 117.200 33.345 9.165 1.00 34.11 104 GLY A CA 1
ATOM 826 C C . GLY A 1 104 ? 116.247 34.518 9.188 1.00 34.93 104 GLY A C 1
ATOM 827 O O . GLY A 1 104 ? 115.286 34.519 9.972 1.00 35.62 104 GLY A O 1
ATOM 828 N N . THR A 1 105 ? 116.478 35.515 8.346 1.00 34.47 105 THR A N 1
ATOM 829 C CA . THR A 1 105 ? 115.582 36.657 8.367 1.00 35.72 105 THR A CA 1
ATOM 830 C C . THR A 1 105 ? 115.092 37.138 7.014 1.00 36.24 105 THR A C 1
ATOM 831 O O . THR A 1 105 ? 113.948 36.890 6.650 1.00 35.18 105 THR A O 1
ATOM 835 N N . LEU A 1 106 ? 115.955 37.820 6.270 1.00 38.07 106 LEU A N 1
ATOM 836 C CA . LEU A 1 106 ? 115.548 38.370 4.984 1.00 39.94 106 LEU A CA 1
ATOM 837 C C . LEU A 1 106 ? 114.936 37.350 4.032 1.00 40.96 106 LEU A C 1
ATOM 838 O O . LEU A 1 106 ? 113.780 37.479 3.642 1.00 40.55 106 LEU A O 1
ATOM 843 N N . TYR A 1 107 ? 115.703 36.325 3.678 1.00 42.36 107 TYR A N 1
ATOM 844 C CA . TYR A 1 107 ? 115.227 35.314 2.751 1.00 42.88 107 TYR A CA 1
ATOM 845 C C . TYR A 1 107 ? 114.042 34.522 3.286 1.00 44.22 107 TYR A C 1
ATOM 846 O O . TYR A 1 107 ? 113.086 34.240 2.552 1.00 43.97 107 TYR A O 1
ATOM 855 N N . GLN A 1 108 ? 114.123 34.150 4.562 1.00 45.38 108 GLN A N 1
ATOM 856 C CA . GLN A 1 108 ? 113.071 33.374 5.202 1.00 45.90 108 GLN A CA 1
ATOM 857 C C . GLN A 1 108 ? 111.736 34.076 4.990 1.00 45.65 108 GLN A C 1
ATOM 858 O O . GLN A 1 108 ? 110.744 33.445 4.615 1.00 44.82 108 GLN A O 1
ATOM 864 N N . ARG A 1 109 ? 111.734 35.390 5.215 1.0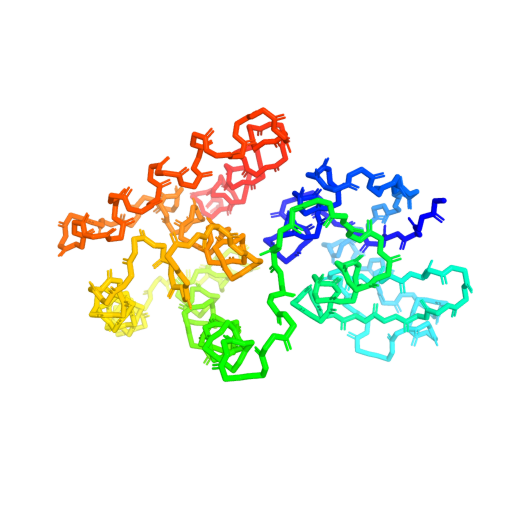0 44.77 109 ARG A N 1
ATOM 865 C CA . ARG A 1 109 ? 110.537 36.213 5.051 1.00 44.38 109 ARG A CA 1
ATOM 866 C C . ARG A 1 109 ? 110.119 36.389 3.588 1.00 44.13 109 ARG A C 1
ATOM 867 O O . ARG A 1 109 ? 108.980 36.766 3.311 1.00 43.32 109 ARG A O 1
ATOM 875 N N . VAL A 1 110 ? 111.039 36.132 2.661 1.00 44.41 110 VAL A N 1
ATOM 876 C CA . VAL A 1 110 ? 110.722 36.245 1.242 1.00 45.62 110 VAL A CA 1
ATOM 877 C C . VAL A 1 110 ? 109.940 34.996 0.896 1.00 46.61 110 VAL A C 1
ATOM 878 O O . VAL A 1 110 ? 108.931 35.046 0.197 1.00 46.96 110 VAL A O 1
ATOM 882 N N . VAL A 1 111 ? 110.422 33.874 1.414 1.00 48.46 111 VAL A N 1
ATOM 883 C CA . VAL A 1 111 ? 109.806 32.572 1.189 1.00 49.64 111 VAL A CA 1
ATOM 884 C C . VAL A 1 111 ? 108.402 32.541 1.786 1.00 50.73 111 VAL A C 1
ATOM 885 O O . VAL A 1 111 ? 107.488 31.926 1.236 1.00 50.60 111 VAL A O 1
ATOM 889 N N . ASP A 1 112 ? 108.232 33.224 2.909 1.00 52.20 112 ASP A N 1
ATOM 890 C CA . ASP A 1 112 ? 106.947 33.241 3.590 1.00 54.30 112 ASP A CA 1
ATOM 891 C C . ASP A 1 112 ? 105.851 34.030 2.895 1.00 54.44 112 ASP A C 1
ATOM 892 O O . ASP A 1 112 ? 104.679 33.629 2.910 1.00 54.08 112 ASP A O 1
ATOM 897 N N . TYR A 1 113 ? 106.236 35.136 2.269 1.00 54.33 113 TYR A N 1
ATOM 898 C CA . TYR A 1 113 ? 105.285 35.982 1.574 1.00 54.27 113 TYR A CA 1
ATOM 899 C C . TYR A 1 113 ? 105.147 35.624 0.100 1.00 54.08 113 TYR A C 1
ATOM 900 O O . TYR A 1 113 ? 104.273 36.151 -0.582 1.00 55.30 113 TYR A O 1
ATOM 909 N N . TYR A 1 114 ? 105.987 34.723 -0.401 1.00 53.85 114 TYR A N 1
ATOM 910 C CA . TYR A 1 114 ? 105.912 34.384 -1.820 1.00 53.62 114 TYR A CA 1
ATOM 911 C C . TYR A 1 114 ? 105.693 32.943 -2.252 1.00 53.65 114 TYR A C 1
ATOM 912 O O . TYR A 1 114 ? 104.765 32.657 -2.999 1.00 53.47 114 TYR A O 1
ATOM 921 N N . PHE A 1 115 ? 106.550 32.042 -1.794 1.00 54.70 115 PHE A N 1
ATOM 922 C CA . PHE A 1 115 ? 106.470 30.644 -2.198 1.00 55.94 115 PHE A CA 1
ATOM 923 C C . PHE A 1 115 ? 105.140 29.907 -2.024 1.00 57.38 115 PHE A C 1
ATOM 924 O O . PHE A 1 115 ? 104.830 29.009 -2.805 1.00 57.11 115 PHE A O 1
ATOM 932 N N . PRO A 1 116 ? 104.344 30.259 -0.997 1.00 59.06 116 PRO A N 1
ATOM 933 C CA . PRO A 1 116 ? 103.058 29.576 -0.803 1.00 60.15 116 PRO A CA 1
ATOM 934 C C . PRO A 1 116 ? 102.184 29.760 -2.037 1.00 61.05 116 PRO A C 1
ATOM 935 O O . PRO A 1 116 ? 101.704 28.794 -2.632 1.00 61.15 116 PRO A O 1
ATOM 939 N N . THR A 1 117 ? 101.987 31.014 -2.419 1.00 61.80 117 THR A N 1
ATOM 940 C CA . THR A 1 117 ? 101.193 31.319 -3.590 1.00 63.63 117 THR A CA 1
ATOM 941 C C . THR A 1 117 ? 101.875 30.725 -4.817 1.00 64.60 117 THR A C 1
ATOM 942 O O . THR A 1 117 ? 101.227 30.433 -5.822 1.00 65.10 117 THR A O 1
ATOM 946 N N . ILE A 1 118 ? 103.188 30.544 -4.716 1.00 66.10 118 ILE A N 1
ATOM 947 C CA . ILE A 1 118 ? 103.989 29.980 -5.797 1.00 67.23 118 ILE A CA 1
ATOM 948 C C . ILE A 1 118 ? 103.929 28.462 -5.792 1.00 68.09 118 ILE A C 1
ATOM 949 O O . ILE A 1 118 ? 104.193 27.818 -6.806 1.00 67.70 118 ILE A O 1
ATOM 954 N N . HIS A 1 119 ? 103.580 27.892 -4.646 1.00 69.54 119 HIS A N 1
ATOM 955 C CA . HIS A 1 119 ? 103.505 26.445 -4.511 1.00 71.09 119 HIS A CA 1
ATOM 956 C C . HIS A 1 119 ? 102.080 25.909 -4.477 1.00 71.58 119 HIS A C 1
ATOM 957 O O . HIS A 1 119 ? 101.816 24.802 -4.943 1.00 72.30 119 HIS A O 1
ATOM 964 N N . LEU A 1 120 ? 101.153 26.693 -3.942 1.00 71.74 120 LEU A N 1
ATOM 965 C CA . LEU A 1 120 ? 99.777 26.233 -3.844 1.00 71.30 120 LEU A CA 1
ATOM 966 C C . LEU A 1 120 ? 98.785 27.328 -4.202 1.00 70.96 120 LEU A C 1
ATOM 967 O O . LEU A 1 120 ? 97.609 27.236 -3.863 1.00 71.64 120 LEU A O 1
ATOM 972 N N . GLY A 1 121 ? 99.255 28.367 -4.878 1.00 70.02 121 GLY A N 1
ATOM 973 C CA . GLY A 1 121 ? 98.360 29.446 -5.246 1.00 69.43 121 GLY A CA 1
ATOM 974 C C . GLY A 1 121 ? 97.686 30.147 -4.071 1.00 69.36 121 GLY A C 1
ATOM 975 O O . GLY A 1 121 ? 96.591 30.695 -4.216 1.00 69.01 121 GLY A O 1
ATOM 976 N N . ALA A 1 122 ? 98.328 30.136 -2.906 1.00 68.90 122 ALA A N 1
ATOM 977 C CA . ALA A 1 122 ? 97.775 30.801 -1.728 1.00 68.61 122 ALA A CA 1
ATOM 978 C C . ALA A 1 122 ? 97.619 32.286 -2.023 1.00 68.60 122 ALA A C 1
ATOM 979 O O . ALA A 1 122 ? 98.147 32.787 -3.015 1.00 68.50 122 ALA A O 1
ATOM 981 N N . HIS A 1 123 ? 96.885 32.993 -1.171 1.00 68.32 123 HIS A N 1
ATOM 982 C CA . HIS A 1 123 ? 96.708 34.425 -1.367 1.00 67.71 123 HIS A CA 1
ATOM 983 C C . HIS A 1 123 ? 97.825 35.130 -0.616 1.00 66.72 123 HIS A C 1
ATOM 984 O O . HIS A 1 123 ? 98.294 34.632 0.410 1.00 66.61 123 HIS A O 1
ATOM 991 N N . LEU A 1 124 ? 98.254 36.284 -1.114 1.00 64.88 124 LEU A N 1
ATOM 992 C CA . LEU A 1 124 ? 99.306 37.019 -0.432 1.00 63.54 124 LEU A CA 1
ATOM 993 C C . LEU A 1 124 ? 98.790 37.451 0.939 1.00 63.10 124 LEU A C 1
ATOM 994 O O . LEU A 1 124 ? 97.610 37.757 1.109 1.00 61.86 124 LEU A O 1
ATOM 999 N N . ASP A 1 125 ? 99.687 37.450 1.918 1.00 63.00 125 ASP A N 1
ATOM 1000 C CA . ASP A 1 125 ? 99.359 37.823 3.290 1.00 62.09 125 ASP A CA 1
ATOM 1001 C C . ASP A 1 125 ? 99.905 39.228 3.554 1.00 62.25 125 ASP A C 1
ATOM 1002 O O . ASP A 1 125 ? 101.120 39.440 3.549 1.00 62.87 125 ASP A O 1
ATOM 1007 N N . GLN A 1 126 ? 99.003 40.183 3.770 1.00 62.37 126 GLN A N 1
ATOM 1008 C CA . GLN A 1 126 ? 99.381 41.573 4.021 1.00 62.22 126 GLN A CA 1
ATOM 1009 C C . GLN A 1 126 ? 100.379 41.688 5.168 1.00 61.56 126 GLN A C 1
ATOM 1010 O O . GLN A 1 126 ? 101.386 42.390 5.058 1.00 61.30 126 GLN A O 1
ATOM 1016 N N . THR A 1 127 ? 100.101 41.001 6.271 1.00 59.85 127 THR A N 1
ATOM 1017 C CA . THR A 1 127 ? 100.995 41.047 7.421 1.00 58.91 127 THR A CA 1
ATOM 1018 C C . THR A 1 127 ? 102.367 40.452 7.078 1.00 57.82 127 THR A C 1
ATOM 1019 O O . THR A 1 127 ? 103.400 40.990 7.479 1.00 56.85 127 THR A O 1
ATOM 1023 N N . LYS A 1 128 ? 102.369 39.348 6.334 1.00 56.17 128 LYS A N 1
ATOM 1024 C CA . LYS A 1 128 ? 103.611 38.702 5.937 1.00 54.92 128 LYS A CA 1
ATOM 1025 C C . LYS A 1 128 ? 104.425 39.550 4.961 1.00 54.36 128 LYS A C 1
ATOM 1026 O O . LYS A 1 128 ? 105.618 39.311 4.776 1.00 54.93 128 LYS A O 1
ATOM 1032 N N . LYS A 1 129 ? 103.784 40.534 4.337 1.00 53.23 129 LYS A N 1
ATOM 1033 C CA . LYS A 1 129 ? 104.468 41.404 3.389 1.00 51.97 129 LYS A CA 1
ATOM 1034 C C . LYS A 1 129 ? 105.116 42.555 4.133 1.00 51.40 129 LYS A C 1
ATOM 1035 O O . LYS A 1 129 ? 106.103 43.136 3.675 1.00 51.77 129 LYS A O 1
ATOM 1041 N N . ALA A 1 130 ? 104.543 42.887 5.283 1.00 49.89 130 ALA A N 1
ATOM 1042 C CA . ALA A 1 130 ? 105.051 43.973 6.098 1.00 48.64 130 ALA A CA 1
ATOM 1043 C C . ALA A 1 130 ? 106.324 43.527 6.802 1.00 47.89 130 ALA A C 1
ATOM 1044 O O . ALA A 1 130 ? 107.253 44.321 6.987 1.00 47.91 130 ALA A O 1
ATOM 1046 N N . LYS A 1 131 ? 106.363 42.259 7.201 1.00 45.88 131 LYS A N 1
ATOM 1047 C CA . LYS A 1 131 ? 107.537 41.724 7.877 1.00 44.39 131 LYS A CA 1
ATOM 1048 C C . LYS A 1 131 ? 108.728 41.762 6.918 1.00 43.02 131 LYS A C 1
ATOM 1049 O O . LYS A 1 131 ? 109.852 42.077 7.320 1.00 40.57 131 LYS A O 1
ATOM 1055 N N . LEU A 1 132 ? 108.474 41.440 5.648 1.00 40.95 132 LEU A N 1
ATOM 1056 C CA . LEU A 1 132 ? 109.523 41.477 4.643 1.00 39.68 132 LEU A CA 1
ATOM 1057 C C . LEU A 1 132 ? 110.006 42.933 4.537 1.00 39.56 132 LEU A C 1
ATOM 1058 O O . LEU A 1 132 ? 111.211 43.201 4.472 1.00 39.89 132 LEU A O 1
ATOM 1063 N N . ALA A 1 133 ? 109.066 43.875 4.540 1.00 38.23 133 ALA A N 1
ATOM 1064 C CA . ALA A 1 133 ? 109.424 45.284 4.461 1.00 38.33 133 ALA A CA 1
ATOM 1065 C C . ALA A 1 133 ? 110.242 45.664 5.699 1.00 38.00 133 ALA A C 1
ATOM 1066 O O . ALA A 1 133 ? 111.237 46.382 5.607 1.00 38.20 133 ALA A O 1
ATOM 1068 N N . GLU A 1 134 ? 109.822 45.167 6.854 1.00 37.98 134 GLU A N 1
ATOM 1069 C CA . GLU A 1 134 ? 110.529 45.443 8.095 1.00 38.20 134 GLU A CA 1
ATOM 1070 C C . GLU A 1 134 ? 111.982 44.956 8.037 1.00 37.82 134 GLU A C 1
ATOM 1071 O O . GLU A 1 134 ? 112.888 45.621 8.543 1.00 37.66 134 GLU A O 1
ATOM 1077 N N . ALA A 1 135 ? 112.199 43.791 7.429 1.00 37.35 135 ALA A N 1
ATOM 1078 C CA . ALA A 1 135 ? 113.535 43.237 7.316 1.00 36.31 135 ALA A CA 1
ATOM 1079 C C . ALA A 1 135 ? 114.342 44.058 6.326 1.00 36.97 135 ALA A C 1
ATOM 1080 O O . ALA A 1 135 ? 115.514 44.350 6.579 1.00 38.61 135 ALA A O 1
ATOM 1082 N N . LEU A 1 136 ? 113.734 44.437 5.201 1.00 36.82 136 LEU A N 1
ATOM 1083 C CA . LEU A 1 136 ? 114.452 45.253 4.217 1.00 36.47 136 LEU A CA 1
ATOM 1084 C C . LEU A 1 136 ? 114.900 46.523 4.921 1.00 36.13 136 LEU A C 1
ATOM 1085 O O . LEU A 1 136 ? 115.966 47.074 4.625 1.00 35.69 136 LEU A O 1
ATOM 1090 N N . GLY A 1 137 ? 114.069 46.972 5.863 1.00 35.94 137 GLY A N 1
ATOM 1091 C CA . GLY A 1 137 ? 114.371 48.161 6.635 1.00 35.26 137 GLY A CA 1
ATOM 1092 C C . GLY A 1 137 ? 115.624 47.939 7.461 1.00 36.26 137 GLY A C 1
ATOM 1093 O O . GLY A 1 137 ? 116.491 48.812 7.511 1.00 36.85 137 GLY A O 1
ATOM 1094 N N . TRP A 1 138 ? 115.728 46.777 8.110 1.00 35.99 138 TRP A N 1
ATOM 1095 C CA . TRP A 1 138 ? 116.905 46.462 8.912 1.00 35.58 138 TRP A CA 1
ATOM 1096 C C . TRP A 1 138 ? 118.121 46.456 7.996 1.00 35.90 138 TRP A C 1
ATOM 1097 O O . TRP A 1 138 ? 119.153 47.061 8.306 1.00 35.09 138 TRP A O 1
ATOM 1108 N N . PHE A 1 139 ? 117.994 45.766 6.864 1.00 35.73 139 PHE A N 1
ATOM 1109 C CA . PHE A 1 139 ? 119.080 45.705 5.891 1.00 36.36 139 PHE A CA 1
ATOM 1110 C C . PHE A 1 139 ? 119.454 47.136 5.509 1.00 37.01 139 PHE A C 1
ATOM 1111 O O . PHE A 1 139 ? 120.628 47.492 5.493 1.00 37.20 139 PHE A O 1
ATOM 1119 N N . GLU A 1 140 ? 118.453 47.963 5.218 1.00 37.90 140 GLU A N 1
ATOM 1120 C CA . GLU A 1 140 ? 118.722 49.351 4.846 1.00 38.78 140 GLU A CA 1
ATOM 1121 C C . GLU A 1 140 ? 119.617 50.007 5.890 1.00 39.01 140 GLU A C 1
ATOM 1122 O O . GLU A 1 140 ? 120.566 50.711 5.553 1.00 39.14 140 GLU A O 1
ATOM 1128 N N . ALA A 1 141 ? 119.317 49.772 7.163 1.00 39.21 141 ALA A N 1
ATOM 1129 C CA . ALA A 1 141 ? 120.123 50.345 8.233 1.00 38.92 141 ALA A CA 1
ATOM 1130 C C . ALA A 1 141 ? 121.499 49.693 8.224 1.00 38.52 141 ALA A C 1
ATOM 1131 O O . ALA A 1 141 ? 122.498 50.346 8.490 1.00 39.42 141 ALA A O 1
ATOM 1133 N N . MET A 1 142 ? 121.554 48.406 7.904 1.00 39.52 142 MET A N 1
ATOM 1134 C CA . MET A 1 142 ? 122.832 47.690 7.859 1.00 39.45 142 MET A CA 1
ATOM 1135 C C . MET A 1 142 ? 123.759 48.145 6.727 1.00 39.37 142 MET A C 1
ATOM 1136 O O . MET A 1 142 ? 124.968 47.985 6.812 1.00 39.22 142 MET A O 1
ATOM 1141 N N . LEU A 1 143 ? 123.198 48.729 5.674 1.00 40.21 143 LEU A N 1
ATOM 1142 C CA . LEU A 1 143 ? 124.008 49.191 4.550 1.00 40.57 143 LEU A CA 1
ATOM 1143 C C . LEU A 1 143 ? 124.696 50.527 4.796 1.00 40.57 143 LEU A C 1
ATOM 1144 O O . LEU A 1 143 ? 125.451 51.000 3.949 1.00 40.76 143 LEU A O 1
ATOM 1149 N N . LYS A 1 144 ? 124.453 51.124 5.960 1.00 41.17 144 LYS A N 1
ATOM 1150 C CA . LYS A 1 144 ? 125.033 52.426 6.301 1.00 41.11 144 LYS A CA 1
ATOM 1151 C C . LYS A 1 144 ? 126.537 52.396 6.557 1.00 41.03 144 LYS A C 1
ATOM 1152 O O . LYS A 1 144 ? 127.288 53.195 6.001 1.00 40.58 144 LYS A O 1
ATOM 1158 N N . GLN A 1 145 ? 126.974 51.472 7.402 1.00 41.13 145 GLN A N 1
ATOM 1159 C CA . GLN A 1 145 ? 128.379 51.395 7.757 1.00 41.41 145 GLN A CA 1
ATOM 1160 C C . GLN A 1 145 ? 129.369 51.219 6.616 1.00 41.92 145 GLN A C 1
ATOM 1161 O O . GLN A 1 145 ? 130.338 51.966 6.516 1.00 42.54 145 GLN A O 1
ATOM 1167 N N . TYR A 1 146 ? 129.128 50.243 5.751 1.00 42.32 146 TYR A N 1
ATOM 1168 C CA . TYR A 1 146 ? 130.055 49.960 4.661 1.00 41.82 146 TYR A CA 1
ATOM 1169 C C . TYR A 1 146 ? 129.549 50.294 3.278 1.00 41.95 146 TYR A C 1
ATOM 1170 O O . TYR A 1 146 ? 128.367 50.592 3.079 1.00 42.13 146 TYR A O 1
ATOM 1179 N N . GLN A 1 147 ? 130.458 50.217 2.316 1.00 41.85 147 GLN A N 1
ATOM 1180 C CA . GLN A 1 147 ? 130.122 50.492 0.931 1.00 42.92 147 GLN A CA 1
ATOM 1181 C C . GLN A 1 147 ? 129.376 49.281 0.399 1.00 42.29 147 GLN A C 1
ATOM 1182 O O . GLN A 1 147 ? 128.514 49.405 -0.470 1.00 41.29 147 GLN A O 1
ATOM 1188 N N . TRP A 1 148 ? 129.720 48.109 0.938 1.00 41.66 148 TRP A N 1
ATOM 1189 C CA . TRP A 1 148 ? 129.038 46.864 0.598 1.00 40.48 148 TRP A CA 1
ATOM 1190 C C . TRP A 1 148 ? 128.260 46.411 1.847 1.00 39.92 148 TRP A C 1
ATOM 1191 O O . TRP A 1 148 ? 128.167 47.166 2.824 1.00 40.28 148 TRP A O 1
ATOM 1202 N N . SER A 1 149 ? 127.718 45.200 1.839 1.00 37.97 149 SER A N 1
ATOM 1203 C CA . SER A 1 149 ? 126.885 44.745 2.955 1.00 36.86 149 SER A CA 1
ATOM 1204 C C . SER A 1 149 ? 127.518 44.345 4.287 1.00 37.37 149 SER A C 1
ATOM 1205 O O . SER A 1 149 ? 126.861 44.437 5.324 1.00 36.06 149 SER A O 1
ATOM 1208 N N . ALA A 1 150 ? 128.775 43.912 4.288 1.00 38.34 150 ALA A N 1
ATOM 1209 C CA . ALA A 1 150 ? 129.391 43.504 5.549 1.00 39.88 150 ALA A CA 1
ATOM 1210 C C . ALA A 1 150 ? 130.872 43.828 5.590 1.00 40.43 150 ALA A C 1
ATOM 1211 O O . ALA A 1 150 ? 131.568 43.519 6.560 1.00 40.58 150 ALA A O 1
ATOM 1213 N N . ALA A 1 151 ? 131.342 44.453 4.521 1.00 41.50 151 ALA A N 1
ATOM 1214 C CA . ALA A 1 151 ? 132.740 44.845 4.383 1.00 41.37 151 ALA A CA 1
ATOM 1215 C C . ALA A 1 151 ? 132.763 46.068 3.461 1.00 41.45 151 ALA A C 1
ATOM 1216 O O . ALA A 1 151 ? 131.742 46.417 2.865 1.00 40.30 151 ALA A O 1
ATOM 1218 N N . ASN A 1 152 ? 133.905 46.740 3.358 1.00 41.92 152 ASN A N 1
ATOM 1219 C CA . ASN A 1 152 ? 133.970 47.882 2.459 1.00 42.18 152 ASN A CA 1
ATOM 1220 C C . ASN A 1 152 ? 134.420 47.392 1.100 1.00 42.25 152 ASN A C 1
ATOM 1221 O O . ASN A 1 152 ? 134.815 48.174 0.245 1.00 42.91 152 ASN A O 1
ATOM 1226 N N . HIS A 1 153 ? 134.367 46.073 0.933 1.00 42.40 153 HIS A N 1
ATOM 1227 C CA . HIS A 1 153 ? 134.697 45.413 -0.320 1.00 41.15 153 HIS A CA 1
ATOM 1228 C C . HIS A 1 153 ? 133.681 44.275 -0.516 1.00 40.35 153 HIS A C 1
ATOM 1229 O O . HIS A 1 153 ? 132.988 43.878 0.430 1.00 39.09 153 HIS A O 1
ATOM 1236 N N . PHE A 1 154 ? 133.587 43.785 -1.752 1.00 39.40 154 PHE A N 1
ATOM 1237 C CA . PHE A 1 154 ? 132.662 42.715 -2.136 1.00 38.12 154 PHE A CA 1
ATOM 1238 C C . PHE A 1 154 ? 133.011 41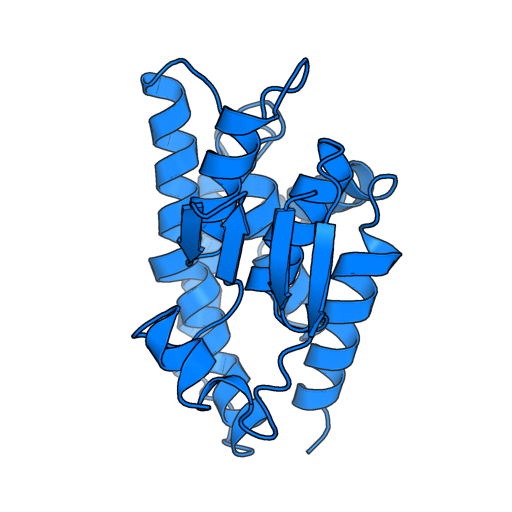.3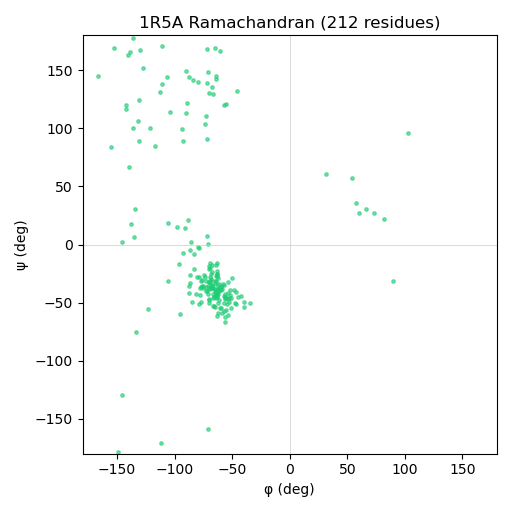88 -1.474 1.00 37.06 154 PHE A C 1
ATOM 1239 O O . PHE A 1 154 ? 134.161 40.952 -1.531 1.00 36.75 154 PHE A O 1
ATOM 1247 N N . THR A 1 155 ? 132.020 40.757 -0.849 1.00 35.61 155 THR A N 1
ATOM 1248 C CA . THR A 1 155 ? 132.215 39.465 -0.187 1.00 35.68 155 THR A CA 1
ATOM 1249 C C . THR A 1 155 ? 131.059 38.510 -0.515 1.00 35.49 155 THR A C 1
ATOM 1250 O O . THR A 1 155 ? 130.106 38.898 -1.197 1.00 35.88 155 THR A O 1
ATOM 1254 N N . ILE A 1 156 ? 131.129 37.275 -0.022 1.00 34.41 156 ILE A N 1
ATOM 1255 C CA . ILE A 1 156 ? 130.079 36.300 -0.303 1.00 33.58 156 ILE A CA 1
ATOM 1256 C C . ILE A 1 156 ? 128.703 36.674 0.265 1.00 33.21 156 ILE A C 1
ATOM 1257 O O . ILE A 1 156 ? 127.671 36.141 -0.172 1.00 31.69 156 ILE A O 1
ATOM 1262 N N . ALA A 1 157 ? 128.681 37.596 1.222 1.00 31.61 157 ALA A N 1
ATOM 1263 C CA . ALA A 1 157 ? 127.409 38.025 1.804 1.00 32.42 157 ALA A CA 1
ATOM 1264 C C . ALA A 1 157 ? 126.596 38.765 0.734 1.00 32.65 157 ALA A C 1
ATOM 1265 O O . ALA A 1 157 ? 125.383 38.576 0.585 1.00 32.16 157 ALA A O 1
ATOM 1267 N N . ASP A 1 158 ? 127.292 39.610 -0.012 1.00 33.49 158 ASP A N 1
ATOM 1268 C CA . ASP A 1 158 ? 126.680 40.378 -1.076 1.00 33.58 158 ASP A CA 1
ATOM 1269 C C . ASP A 1 158 ? 126.085 39.427 -2.093 1.00 33.70 158 ASP A C 1
ATOM 1270 O O . ASP A 1 158 ? 125.035 39.709 -2.661 1.00 33.85 158 ASP A O 1
ATOM 1275 N N . ILE A 1 159 ? 126.752 38.299 -2.323 1.00 32.90 159 ILE A N 1
ATOM 1276 C CA . ILE A 1 159 ? 126.238 37.335 -3.283 1.00 33.72 159 ILE A CA 1
ATOM 1277 C C . ILE A 1 159 ? 124.939 36.741 -2.773 1.00 34.08 159 ILE A C 1
ATOM 1278 O O . ILE A 1 159 ? 123.931 36.748 -3.481 1.00 34.59 159 ILE A O 1
ATOM 1283 N N . ALA A 1 160 ? 124.966 36.224 -1.546 1.00 33.90 160 ALA A N 1
ATOM 1284 C CA . ALA A 1 160 ? 123.779 35.623 -0.951 1.00 34.13 160 ALA A CA 1
ATOM 1285 C C . ALA A 1 160 ? 122.638 36.619 -0.980 1.00 34.80 160 ALA A C 1
ATOM 1286 O O . ALA A 1 160 ? 121.573 36.335 -1.525 1.00 35.78 160 ALA A O 1
ATOM 1288 N N . LEU A 1 161 ? 122.885 37.787 -0.389 1.00 35.39 161 LEU A N 1
ATOM 1289 C CA . LEU A 1 161 ? 121.916 38.875 -0.298 1.00 35.44 161 LEU A CA 1
ATOM 1290 C C . LEU A 1 161 ? 121.551 39.457 -1.668 1.00 36.27 161 LEU A C 1
ATOM 1291 O O . LEU A 1 161 ? 120.426 39.910 -1.879 1.00 36.55 161 LEU A O 1
ATOM 1296 N N . CYS A 1 162 ? 122.495 39.444 -2.600 1.00 37.58 162 CYS A N 1
ATOM 1297 C CA . CYS A 1 162 ? 122.221 39.945 -3.941 1.00 39.07 162 CYS A CA 1
ATOM 1298 C C . CYS A 1 162 ? 121.165 39.051 -4.603 1.00 39.29 162 CYS A C 1
ATOM 1299 O O . CYS A 1 162 ? 120.342 39.505 -5.399 1.00 39.55 162 CYS A O 1
ATOM 1302 N N . VAL A 1 163 ? 121.193 37.770 -4.269 1.00 39.28 163 VAL A N 1
ATOM 1303 C CA . VAL A 1 163 ? 120.237 36.835 -4.840 1.00 40.14 163 VAL A CA 1
ATOM 1304 C C . VAL A 1 163 ? 118.855 36.973 -4.211 1.00 40.45 163 VAL A C 1
ATOM 1305 O O . VAL A 1 163 ? 117.837 36.842 -4.901 1.00 41.48 163 VAL A O 1
ATOM 1309 N N . THR A 1 164 ? 118.819 37.257 -2.911 1.00 39.96 164 THR A N 1
ATOM 1310 C CA . THR A 1 164 ? 117.552 37.427 -2.203 1.00 39.57 164 THR A CA 1
ATOM 1311 C C . THR A 1 164 ? 116.841 38.707 -2.633 1.00 39.89 164 THR A C 1
ATOM 1312 O O . THR A 1 164 ? 115.643 38.701 -2.931 1.00 40.07 164 THR A O 1
ATOM 1316 N N . VAL A 1 165 ? 117.577 39.807 -2.677 1.00 40.63 165 VAL A N 1
ATOM 1317 C CA . VAL A 1 165 ? 116.980 41.067 -3.081 1.00 40.38 165 VAL A CA 1
ATOM 1318 C C . VAL A 1 165 ? 116.685 41.097 -4.589 1.00 41.37 165 VAL A C 1
ATOM 1319 O O . VAL A 1 165 ? 115.676 41.651 -5.010 1.00 41.42 165 VAL A O 1
ATOM 1323 N N . SER A 1 166 ? 117.548 40.497 -5.403 1.00 41.93 166 SER A N 1
ATOM 1324 C CA . SER A 1 166 ? 117.311 40.483 -6.845 1.00 43.28 166 SER A CA 1
ATOM 1325 C C . SER A 1 166 ? 116.027 39.719 -7.145 1.00 43.83 166 SER A C 1
ATOM 1326 O O . SER A 1 166 ? 115.395 39.925 -8.181 1.00 45.47 166 SER A O 1
ATOM 1329 N N . GLN A 1 167 ? 115.658 38.816 -6.246 1.00 44.57 167 GLN A N 1
ATOM 1330 C CA . GLN A 1 167 ? 114.437 38.028 -6.415 1.00 44.57 167 GLN A CA 1
ATOM 1331 C C . GLN A 1 167 ? 113.262 38.922 -6.013 1.00 44.42 167 GLN A C 1
ATOM 1332 O O . GLN A 1 167 ? 112.293 39.063 -6.755 1.00 44.10 167 GLN A O 1
ATOM 1338 N N . ILE A 1 168 ? 113.366 39.525 -4.832 1.00 44.39 168 ILE A N 1
ATOM 1339 C CA . ILE A 1 168 ? 112.349 40.444 -4.335 1.00 44.24 168 ILE A CA 1
ATOM 1340 C C . ILE A 1 168 ? 112.011 41.425 -5.458 1.00 45.05 168 ILE A C 1
ATOM 1341 O O . ILE A 1 168 ? 110.835 41.626 -5.792 1.00 45.06 168 ILE A O 1
ATOM 1346 N N . GLU A 1 169 ? 113.057 42.018 -6.038 1.00 45.01 169 GLU A N 1
ATOM 1347 C CA . GLU A 1 169 ? 112.913 42.982 -7.130 1.00 45.81 169 GLU A CA 1
ATOM 1348 C C . GLU A 1 169 ? 112.132 42.384 -8.293 1.00 46.53 169 GLU A C 1
ATOM 1349 O O . GLU A 1 169 ? 111.246 43.025 -8.844 1.00 46.23 169 GLU A O 1
ATOM 1355 N N . ALA A 1 170 ? 112.476 41.153 -8.662 1.00 47.77 170 ALA A N 1
ATOM 1356 C CA . ALA A 1 170 ? 111.812 40.462 -9.757 1.00 48.59 170 ALA A CA 1
ATOM 1357 C C . ALA A 1 170 ? 110.332 40.301 -9.441 1.00 49.45 170 ALA A C 1
ATOM 1358 O O . ALA A 1 170 ? 109.480 40.400 -10.330 1.00 50.49 170 ALA A O 1
ATOM 1360 N N . PHE A 1 171 ? 110.032 40.046 -8.174 1.00 50.21 171 PHE A N 1
ATOM 1361 C CA . PHE A 1 171 ? 108.649 39.906 -7.751 1.00 50.76 171 PHE A CA 1
ATOM 1362 C C . PHE A 1 171 ? 107.994 41.281 -7.780 1.00 51.25 171 PHE A C 1
ATOM 1363 O O . PHE A 1 171 ? 106.858 41.450 -7.349 1.00 50.88 171 PHE A O 1
ATOM 1371 N N . GLN A 1 172 ? 108.729 42.257 -8.300 1.00 52.30 172 GLN A N 1
ATOM 1372 C CA . GLN A 1 172 ? 108.244 43.626 -8.413 1.00 53.59 172 GLN A CA 1
ATOM 1373 C C . GLN A 1 172 ? 107.821 44.261 -7.090 1.00 53.81 172 GLN A C 1
ATOM 1374 O O . GLN A 1 172 ? 106.867 45.042 -7.037 1.00 54.04 172 GLN A O 1
ATOM 1380 N N . PHE A 1 173 ? 108.544 43.919 -6.027 1.00 53.91 173 PHE A N 1
ATOM 1381 C CA . PHE A 1 173 ? 108.287 44.474 -4.705 1.00 53.00 173 PHE A CA 1
ATOM 1382 C C . PHE A 1 173 ? 108.758 45.914 -4.791 1.00 53.25 173 PHE A C 1
ATOM 1383 O O . PHE A 1 173 ? 109.801 46.188 -5.388 1.00 52.88 173 PHE A O 1
ATOM 1391 N N . ASP A 1 174 ? 108.000 46.832 -4.204 1.00 53.65 174 ASP A N 1
ATOM 1392 C CA . ASP A 1 174 ? 108.377 48.239 -4.245 1.00 54.41 174 ASP A CA 1
ATOM 1393 C C . ASP A 1 174 ? 109.564 48.475 -3.319 1.00 54.21 174 ASP A C 1
ATOM 1394 O O . ASP A 1 174 ? 109.430 48.401 -2.096 1.00 54.63 174 ASP A O 1
ATOM 1399 N N . LEU A 1 175 ? 110.729 48.754 -3.901 1.00 53.63 175 LEU A N 1
ATOM 1400 C CA . LEU A 1 175 ? 111.936 48.978 -3.108 1.00 52.73 175 LEU A CA 1
ATOM 1401 C C . LEU A 1 175 ? 112.308 50.448 -3.060 1.00 52.27 175 LEU A C 1
ATOM 1402 O O . LEU A 1 175 ? 113.439 50.802 -2.741 1.00 51.59 175 LEU A O 1
ATOM 1407 N N . HIS A 1 176 ? 111.338 51.299 -3.373 1.00 52.20 176 HIS A N 1
ATOM 1408 C CA . HIS A 1 176 ? 111.559 52.735 -3.370 1.00 51.71 176 HIS A CA 1
ATOM 1409 C C . HIS A 1 176 ? 111.931 53.258 -1.977 1.00 50.46 176 HIS A C 1
ATOM 1410 O O . HIS A 1 176 ? 112.767 54.153 -1.833 1.00 49.67 176 HIS A O 1
ATOM 1417 N N . PRO A 1 177 ? 111.296 52.721 -0.932 1.00 49.20 177 PRO A N 1
ATOM 1418 C CA . PRO A 1 177 ? 111.626 53.187 0.417 1.00 48.73 177 PRO A CA 1
ATOM 1419 C C . PRO A 1 177 ? 113.079 52.893 0.829 1.00 48.62 177 PRO A C 1
ATOM 1420 O O . PRO A 1 177 ? 113.598 53.481 1.788 1.00 48.88 177 PRO A O 1
ATOM 1424 N N . TYR A 1 178 ? 113.743 51.995 0.106 1.00 47.90 178 TYR A N 1
ATOM 1425 C CA . TYR A 1 178 ? 115.112 51.635 0.471 1.00 47.11 178 TYR A CA 1
ATOM 1426 C C . TYR A 1 178 ? 116.153 51.979 -0.588 1.00 46.80 178 TYR A C 1
ATOM 1427 O O . TYR A 1 178 ? 116.537 51.146 -1.397 1.00 46.40 178 TYR A O 1
ATOM 1436 N N . PRO A 1 179 ? 116.631 53.228 -0.580 1.00 47.57 179 PRO A N 1
ATOM 1437 C CA . PRO A 1 179 ? 117.638 53.722 -1.528 1.00 47.51 179 PRO A CA 1
ATOM 1438 C C . PRO A 1 179 ? 119.051 53.144 -1.354 1.00 47.09 179 PRO A C 1
ATOM 1439 O O . PRO A 1 179 ? 119.813 53.061 -2.324 1.00 46.77 179 PRO A O 1
ATOM 1443 N N . ARG A 1 180 ? 119.413 52.755 -0.134 1.00 46.36 180 ARG A N 1
ATOM 1444 C CA . ARG A 1 18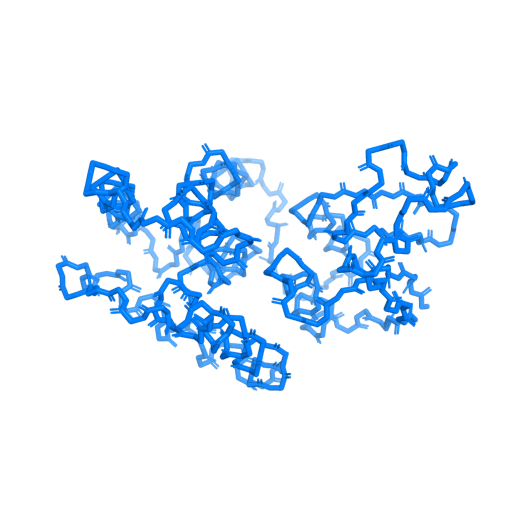0 ? 120.738 52.175 0.076 1.00 46.41 180 ARG A CA 1
ATOM 1445 C C . ARG A 1 180 ? 120.744 50.772 -0.519 1.00 45.86 180 ARG A C 1
ATOM 1446 O O . ARG A 1 180 ? 121.715 50.345 -1.151 1.00 44.11 180 ARG A O 1
ATOM 1454 N N . VAL A 1 181 ? 119.634 50.068 -0.324 1.00 44.85 181 VAL A N 1
ATOM 1455 C CA . VAL A 1 181 ? 119.475 48.728 -0.851 1.00 43.98 181 VAL A CA 1
ATOM 1456 C C . VAL A 1 181 ? 119.512 48.784 -2.370 1.00 44.06 181 VAL A C 1
ATOM 1457 O O . VAL A 1 181 ? 120.168 47.973 -3.013 1.00 44.06 181 VAL A O 1
ATOM 1461 N N . ARG A 1 182 ? 118.800 49.750 -2.941 1.00 44.62 182 ARG A N 1
ATOM 1462 C CA . ARG A 1 182 ? 118.758 49.911 -4.389 1.00 43.68 182 ARG A CA 1
ATOM 1463 C C . ARG A 1 182 ? 120.138 50.277 -4.920 1.00 43.14 182 ARG A C 1
ATOM 1464 O O . ARG A 1 182 ? 120.575 49.772 -5.949 1.00 43.12 182 ARG A O 1
ATOM 1472 N N . ALA A 1 183 ? 120.835 51.138 -4.190 1.00 42.68 183 ALA A N 1
ATOM 1473 C CA . ALA A 1 183 ? 122.183 51.562 -4.561 1.00 41.18 183 ALA A CA 1
ATOM 1474 C C . ALA A 1 183 ? 123.171 50.388 -4.527 1.00 40.58 183 ALA A C 1
ATOM 1475 O O . ALA A 1 183 ? 123.967 50.207 -5.444 1.00 41.26 183 ALA A O 1
ATOM 1477 N N . TRP A 1 184 ? 123.125 49.598 -3.458 1.00 40.08 184 TRP A N 1
ATOM 1478 C CA . TRP A 1 184 ? 124.009 48.437 -3.314 1.00 39.03 184 TRP A CA 1
ATOM 1479 C C . TRP A 1 184 ? 123.639 47.374 -4.346 1.00 39.36 184 TRP A C 1
ATOM 1480 O O . TRP A 1 184 ? 124.509 46.700 -4.895 1.00 39.71 184 TRP A O 1
ATOM 1491 N N . LEU A 1 185 ? 122.346 47.246 -4.622 1.00 40.20 185 LEU A N 1
ATOM 1492 C CA . LEU A 1 185 ? 121.861 46.273 -5.588 1.00 40.82 185 LEU A CA 1
ATOM 1493 C C . LEU A 1 185 ? 122.460 46.543 -6.961 1.00 42.49 185 LEU A C 1
ATOM 1494 O O . LEU A 1 185 ? 122.754 45.611 -7.699 1.00 43.84 185 LEU A O 1
ATOM 1499 N N . LEU A 1 186 ? 122.628 47.815 -7.315 1.00 44.05 186 LEU A N 1
ATOM 1500 C CA . LEU A 1 186 ? 123.208 48.151 -8.611 1.00 44.68 186 LEU A CA 1
ATOM 1501 C C . LEU A 1 186 ? 124.657 47.707 -8.641 1.00 45.45 186 LEU A C 1
ATOM 1502 O O . LEU A 1 186 ? 125.110 47.095 -9.612 1.00 45.21 186 LEU A O 1
ATOM 1507 N N . LYS A 1 187 ? 125.381 48.018 -7.570 1.00 45.84 187 LYS A N 1
ATOM 1508 C CA . LYS A 1 187 ? 126.779 47.636 -7.478 1.00 47.21 187 LYS A CA 1
ATOM 1509 C C . LYS A 1 187 ? 126.946 46.129 -7.646 1.00 47.17 187 LYS A C 1
ATOM 1510 O O . LYS A 1 187 ? 127.845 45.673 -8.346 1.00 47.09 187 LYS A O 1
ATOM 1516 N N . CYS A 1 188 ? 126.068 45.358 -7.011 1.00 47.28 188 CYS A N 1
ATOM 1517 C CA . CYS A 1 188 ? 126.141 43.903 -7.084 1.00 47.28 188 CYS A CA 1
ATOM 1518 C C . CYS A 1 188 ? 125.967 43.389 -8.503 1.00 47.84 188 CYS A C 1
ATOM 1519 O O . CYS A 1 188 ? 126.634 42.434 -8.901 1.00 47.77 188 CYS A O 1
ATOM 1522 N N . LYS A 1 189 ? 125.072 44.019 -9.261 1.00 48.21 189 LYS A N 1
ATOM 1523 C CA . LYS A 1 189 ? 124.819 43.610 -10.641 1.00 48.79 189 LYS A CA 1
ATOM 1524 C C . LYS A 1 189 ? 126.001 43.934 -11.550 1.00 49.36 189 LYS A C 1
ATOM 1525 O O . LYS A 1 189 ? 126.434 43.092 -12.340 1.00 48.53 189 LYS A O 1
ATOM 1531 N N . ASP A 1 190 ? 126.516 45.155 -11.439 1.00 50.03 190 ASP A N 1
ATOM 1532 C CA . ASP A 1 190 ? 127.659 45.561 -12.243 1.00 51.52 190 ASP A CA 1
ATOM 1533 C C . ASP A 1 190 ? 128.874 44.713 -11.855 1.00 51.32 190 ASP A C 1
ATOM 1534 O O . ASP A 1 190 ? 129.725 44.416 -12.689 1.00 52.07 190 ASP A O 1
ATOM 1539 N N . GLU A 1 191 ? 128.929 44.314 -10.587 1.00 51.17 191 GLU A N 1
ATOM 1540 C CA . GLU A 1 191 ? 130.017 43.495 -10.051 1.00 51.10 191 GLU A CA 1
ATOM 1541 C C . GLU A 1 191 ? 129.990 42.059 -10.576 1.00 51.19 191 GLU A C 1
ATOM 1542 O O . GLU A 1 191 ? 131.031 41.456 -10.838 1.00 50.46 191 GLU A O 1
ATOM 1548 N N . LEU A 1 192 ? 128.789 41.520 -10.724 1.00 51.28 192 LEU A N 1
ATOM 1549 C CA . LEU A 1 192 ? 128.620 40.153 -11.178 1.00 52.59 192 LEU A CA 1
ATOM 1550 C C . LEU A 1 192 ? 128.371 40.023 -12.667 1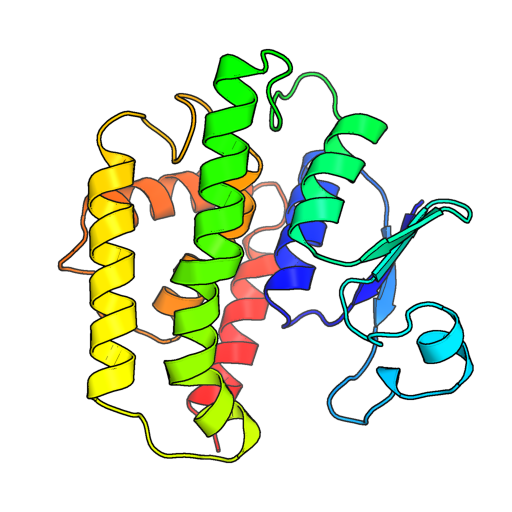.00 53.72 192 LEU A C 1
ATOM 1551 O O . LEU A 1 192 ? 128.518 38.936 -13.220 1.00 53.09 192 LEU A O 1
ATOM 1556 N N . GLU A 1 193 ? 128.000 41.120 -13.319 1.00 55.85 193 GLU A N 1
ATOM 1557 C CA . GLU A 1 193 ? 127.706 41.072 -14.749 1.00 58.59 193 GLU A CA 1
ATOM 1558 C C . GLU A 1 193 ? 128.664 40.252 -15.595 1.00 58.94 193 GLU A C 1
ATOM 1559 O O . GLU A 1 193 ? 128.229 39.486 -16.463 1.00 58.60 193 GLU A O 1
ATOM 1565 N N . GLY A 1 194 ? 129.960 40.412 -15.344 1.00 59.43 194 GLY A N 1
ATOM 1566 C CA . GLY A 1 194 ? 130.950 39.657 -16.087 1.00 59.63 194 GLY A CA 1
ATOM 1567 C C . GLY A 1 194 ? 131.266 38.310 -15.455 1.00 59.56 194 GLY A C 1
ATOM 1568 O O . GLY A 1 194 ? 132.318 37.727 -15.712 1.00 59.69 194 GLY A O 1
ATOM 1569 N N . HIS A 1 195 ? 130.360 37.813 -14.620 1.00 59.68 195 HIS A N 1
ATOM 1570 C CA . HIS A 1 195 ? 130.557 36.526 -13.961 1.00 60.29 195 HIS A CA 1
ATOM 1571 C C . HIS A 1 195 ? 129.288 35.685 -14.043 1.00 59.48 195 HIS A C 1
ATOM 1572 O O . HIS A 1 195 ? 129.003 34.892 -13.146 1.00 59.64 195 HIS A O 1
ATOM 1579 N N . GLY A 1 196 ? 128.522 35.886 -15.114 1.00 58.39 196 GLY A N 1
ATOM 1580 C CA . GLY A 1 196 ? 127.293 35.138 -15.323 1.00 56.58 196 GLY A CA 1
ATOM 1581 C C . GLY A 1 196 ? 126.042 35.608 -14.598 1.00 55.52 196 GLY A C 1
ATOM 1582 O O . GLY A 1 196 ? 125.113 34.825 -14.426 1.00 55.16 196 GLY A O 1
ATOM 1583 N N . TYR A 1 197 ? 125.993 36.870 -14.182 1.00 54.47 197 TYR A N 1
ATOM 1584 C CA . TYR A 1 197 ? 124.818 37.364 -13.471 1.00 54.33 197 TYR A CA 1
ATOM 1585 C C . TYR A 1 197 ? 123.559 37.174 -14.301 1.00 55.15 197 TYR A C 1
ATOM 1586 O O . TYR A 1 197 ? 122.601 36.529 -13.869 1.00 55.37 197 TYR A O 1
ATOM 1595 N N . LYS A 1 198 ? 123.564 37.743 -15.497 1.00 56.59 198 LYS A N 1
ATOM 1596 C CA . LYS A 1 198 ? 122.423 37.634 -16.391 1.00 57.68 198 LYS A CA 1
ATOM 1597 C C . LYS A 1 198 ? 122.116 36.164 -16.610 1.00 57.84 198 LYS A C 1
ATOM 1598 O O . LYS A 1 198 ? 121.047 35.671 -16.251 1.00 59.23 198 LYS A O 1
ATOM 1604 N N . GLU A 1 199 ? 123.079 35.469 -17.199 1.00 57.34 199 GLU A N 1
ATOM 1605 C CA . GLU A 1 199 ? 122.939 34.058 -17.509 1.00 57.09 199 GLU A CA 1
ATOM 1606 C C . GLU A 1 199 ? 122.505 33.177 -16.342 1.00 56.28 199 GLU A C 1
ATOM 1607 O O . GLU A 1 199 ? 121.704 32.263 -16.522 1.00 55.98 199 GLU A O 1
ATOM 1613 N N . ILE A 1 200 ? 123.015 33.454 -15.147 1.00 54.90 200 ILE A N 1
ATOM 1614 C CA . ILE A 1 200 ? 122.679 32.646 -13.979 1.00 53.19 200 ILE A CA 1
ATOM 1615 C C . ILE A 1 200 ? 121.540 33.189 -13.124 1.00 52.76 200 ILE A C 1
ATOM 1616 O O . ILE A 1 200 ? 120.526 32.523 -12.953 1.00 52.30 200 ILE A O 1
ATOM 1621 N N . ASN A 1 201 ? 121.700 34.396 -12.590 1.00 52.13 201 ASN A N 1
ATOM 1622 C CA . ASN A 1 201 ? 120.682 34.952 -11.703 1.00 52.08 201 ASN A CA 1
ATOM 1623 C C . ASN A 1 201 ? 119.522 35.722 -12.312 1.00 52.13 201 ASN A C 1
ATOM 1624 O O . ASN A 1 201 ? 118.408 35.637 -11.806 1.00 51.01 201 ASN A O 1
ATOM 1629 N N . GLU A 1 202 ? 119.766 36.475 -13.379 1.00 53.35 202 GLU A N 1
ATOM 1630 C CA . GLU A 1 202 ? 118.688 37.238 -14.005 1.00 54.53 202 GLU A CA 1
ATOM 1631 C C . GLU A 1 202 ? 117.677 36.335 -14.701 1.00 54.43 202 GLU A C 1
ATOM 1632 O O . GLU A 1 202 ? 116.474 36.582 -14.659 1.00 53.77 202 GLU A O 1
ATOM 1638 N N . THR A 1 203 ? 118.162 35.280 -15.336 1.00 54.41 203 THR A N 1
ATOM 1639 C CA . THR A 1 203 ? 117.261 34.367 -16.008 1.00 55.50 203 THR A CA 1
ATOM 1640 C C . THR A 1 203 ? 116.526 33.517 -14.979 1.00 55.42 203 THR A C 1
ATOM 1641 O O . THR A 1 203 ? 115.401 33.081 -15.214 1.00 55.86 203 THR A O 1
ATOM 1645 N N . GLY A 1 204 ? 117.164 33.294 -13.835 1.00 55.35 204 GLY A N 1
ATOM 1646 C CA . GLY A 1 204 ? 116.556 32.485 -12.793 1.00 55.29 204 GLY A CA 1
ATOM 1647 C C . GLY A 1 204 ? 115.483 33.194 -11.986 1.00 55.74 204 GLY A C 1
ATOM 1648 O O . GLY A 1 204 ? 114.486 32.581 -11.599 1.00 55.85 204 GLY A O 1
ATOM 1649 N N . ALA A 1 205 ? 115.683 34.483 -11.725 1.00 55.39 205 ALA A N 1
ATOM 1650 C CA . ALA A 1 205 ? 114.716 35.251 -10.956 1.00 56.36 205 ALA A CA 1
ATOM 1651 C C . ALA A 1 205 ? 113.423 35.398 -11.740 1.00 57.29 205 ALA A C 1
ATOM 1652 O O . ALA A 1 205 ? 112.330 35.351 -11.171 1.00 57.33 205 ALA A O 1
ATOM 1654 N N . GLU A 1 206 ? 113.549 35.571 -13.052 1.00 58.92 206 GLU A N 1
ATOM 1655 C CA . GLU A 1 206 ? 112.378 35.726 -13.909 1.00 60.27 206 GLU A CA 1
ATOM 1656 C C . GLU A 1 206 ? 111.500 34.484 -13.915 1.00 60.34 206 GLU A C 1
ATOM 1657 O O . GLU A 1 206 ? 110.342 34.541 -13.508 1.00 60.68 206 GLU A O 1
ATOM 1663 N N . THR A 1 207 ? 112.046 33.361 -14.372 1.00 60.23 207 THR A N 1
ATOM 1664 C CA . THR A 1 207 ? 111.269 32.128 -14.406 1.00 59.76 207 THR A CA 1
ATOM 1665 C C . THR A 1 207 ? 110.594 31.923 -13.055 1.00 59.73 207 THR A C 1
ATOM 1666 O O . THR A 1 207 ? 109.445 31.490 -12.988 1.00 60.14 207 THR A O 1
ATOM 1670 N N . LEU A 1 208 ? 111.310 32.237 -11.979 1.00 59.62 208 LEU A N 1
ATOM 1671 C CA . LEU A 1 208 ? 110.759 32.075 -10.638 1.00 59.39 208 LEU A CA 1
ATOM 1672 C C . LEU A 1 208 ? 109.661 33.104 -10.381 1.00 59.47 208 LEU A C 1
ATOM 1673 O O . LEU A 1 208 ? 108.705 32.832 -9.657 1.00 58.94 208 LEU A O 1
ATOM 1678 N N . ALA A 1 209 ? 109.803 34.284 -10.979 1.00 59.81 209 ALA A N 1
ATOM 1679 C CA . ALA A 1 209 ? 108.809 35.339 -10.821 1.00 60.54 209 ALA A CA 1
ATOM 1680 C C . ALA A 1 209 ? 107.622 35.013 -11.724 1.00 61.06 209 ALA A C 1
ATOM 1681 O O . ALA A 1 209 ? 106.466 35.245 -11.363 1.00 61.83 209 ALA A O 1
ATOM 1683 N N . GLY A 1 210 ? 107.917 34.470 -12.901 1.00 60.98 210 GLY A N 1
ATOM 1684 C CA . GLY A 1 210 ? 106.865 34.104 -13.824 1.00 60.65 210 GLY A CA 1
ATOM 1685 C C . GLY A 1 210 ? 105.983 33.055 -13.181 1.00 61.10 210 GLY A C 1
ATOM 1686 O O . GLY A 1 210 ? 104.763 33.083 -13.317 1.00 61.06 210 GLY A O 1
ATOM 1687 N N . LEU A 1 211 ? 106.601 32.125 -12.468 1.00 61.13 211 LEU A N 1
ATOM 1688 C CA . LEU A 1 211 ? 105.846 31.082 -11.798 1.00 61.87 211 LEU A CA 1
ATOM 1689 C C . LEU A 1 211 ? 105.030 31.641 -10.638 1.00 62.05 211 LEU A C 1
ATOM 1690 O O . LEU A 1 211 ? 104.072 31.017 -10.197 1.00 62.31 211 LEU A O 1
ATOM 1695 N N . PHE A 1 212 ? 105.410 32.818 -10.148 1.00 62.48 212 PHE A N 1
ATOM 1696 C CA . PHE A 1 212 ? 104.686 33.460 -9.050 1.00 63.38 212 PHE A CA 1
ATOM 1697 C C . PHE A 1 212 ? 103.520 34.229 -9.648 1.00 65.56 212 PHE A C 1
ATOM 1698 O O . PHE A 1 212 ? 102.377 34.117 -9.196 1.00 66.25 212 PHE A O 1
ATOM 1706 N N . ARG A 1 213 ? 103.818 35.018 -10.674 1.00 68.42 213 ARG A N 1
ATOM 1707 C CA . ARG A 1 213 ? 102.789 35.807 -11.345 1.00 71.52 213 ARG A CA 1
ATOM 1708 C C . ARG A 1 213 ? 101.820 34.907 -12.106 1.00 72.94 213 ARG A C 1
ATOM 1709 O O . ARG A 1 213 ? 100.654 35.239 -12.267 1.00 72.96 213 ARG A O 1
ATOM 1717 N N . SER A 1 214 ? 102.320 33.776 -12.584 1.00 75.46 214 SER A N 1
ATOM 1718 C CA . SER A 1 214 ? 101.489 32.832 -13.297 1.00 77.47 214 SER A CA 1
ATOM 1719 C C . SER A 1 214 ? 100.585 32.213 -12.227 1.00 78.48 214 SER A C 1
ATOM 1720 O O . SER A 1 214 ? 100.403 32.796 -11.150 1.00 77.88 214 SER A O 1
ATOM 1723 N N . LYS A 1 215 ? 100.048 31.028 -12.526 1.00 80.68 215 LYS A N 1
ATOM 1724 C CA . LYS A 1 215 ? 99.148 30.275 -11.639 1.00 82.84 215 LYS A CA 1
ATOM 1725 C C . LYS A 1 215 ? 97.704 30.320 -12.179 1.00 83.93 215 LYS A C 1
ATOM 1726 O O . LYS A 1 215 ? 96.786 30.827 -11.487 1.00 84.57 215 LYS A O 1
#

Nearest PDB structures (foldseek):
  1r5a-assembly1_A-2  TM=1.005E+00  e=7.821E-36  Anopheles cracens
  4e8e-assembly1_C  TM=9.813E-01  e=5.393E-21  Bombyx mori
  3wyw-assembly1_A  TM=9.676E-01  e=1.547E-20  Nilaparvata lugens
  7rhp-assembly1_A  TM=9.706E-01  e=2.554E-20  Apis mellifera
  1pn9-assembly1_B  TM=9.711E-01  e=3.283E-20  Anopheles gambiae

Foldseek 3Di:
DKEWAEAQLDLLQLLLLLLCLVLVPDYDYHYQPVVVPSLVDPVNCVLPVVSDPGWIQGPNDIDHDSVVSNQVCCVVRNDPDCQADPPVVLNVLLVVLQVCLVVAQQVLVCVQFVCCLPPVDDGDPVSLVSNVVSVVVQLVQLPPEVERRHVDHHSSNSSVLSSVVLCVLLVPDCVVRPSSVVNNVVSCVVSVVRCCCVRRVVSSNVSSCSRVPD

Secondary structure (DSSP, 8-state):
-EEEEE-TT-HHHHHHHHHHHHTT--EEEEE--TTTTGGGSHHHHTT-TT--SSEEEETTEEEE-HHHHHHHHHHHH--SS-SS-SSHHHHHHHHHHHHHIIIIIHHHHHHHHHHHHHH-PPP-HHHHHHHHHHHHHHHHHTTTSSSSSSSS--HHHHHHHHHHHHHHHTT---TT-HHHHHHHHHHHHHHGGGTIIIIIIHHHHHHHHHHH--

Solvent-accessible surface area: 10590 Å² total; per-residue (Å²): 100,4,29,1,39,22,50,66,17,16,7,33,0,0,5,0,18,0,0,1,117,26,18,63,15,118,31,64,78,87,78,16,43,66,187,138,21,51,15,102,120,94,114,13,50,134,48,0,93,108,67,37,16,4,0,0,29,8,155,59,88,44,44,71,64,6,24,70,0,0,23,48,1,18,81,45,90,29,147,119,57,48,8,22,9,154,56,160,173,43,65,51,54,0,45,77,18,9,135,19,1,78,53,28,0,21,84,40,0,38,56,19,4,30,43,12,16,118,152,40,41,173,87,54,154,95,84,86,58,100,0,28,84,0,0,27,108,0,16,70,35,9,144,127,44,122,18,0,5,11,86,73,17,0,0,0,0,0,3,0,0,2,2,0,4,0,0,66,14,14,133,28,97,13,135,84,24,72,90,0,84,55,6,5,115,91,0,45,105,63,0,114,72,55,14,7,128,127,26,0,58,69,3,5,86,69,17,0,28,96,29,137,60,146